Protein 7BWF (pdb70)

Sequence (357 aa):
ARLNITFSPQAFEDYKYFQQNNKKMVKKINELLKSIDRNGALEGIGKPEKLKSNLTGYYSRRINHEHRLVYTVDDNHIKIASCKYHYSGLVPRGSHMIIKNYSYARQNLKALMTKVNDDSDMVTVTSTDDKNVVIMSESDYNSMMETLYLQQNPNNAEHLAQSIADLERGKTITKDIDVARLNITFSPQAFEDYKYFQQNNKKMVKKINELLKSIDRNGALEGIGKPEKLKSNLTGYYSRRINHEHRLVYTVDDNHIKIASCKYHYGLVPRGSHMIIKNYSYARQNLKALMTKVNDDSDMVTVTSTDDKNVVIMSESDYNSMMETLYLQQNPNNAEHLAQSIADLERGKTITKDIDV

Organism: Staphylococcus aureus (NCBI:txid1280)

Solvent-accessible surface area: 17210 Å² total; per-residue (Å²): 87,174,25,56,0,9,0,0,40,55,0,23,95,19,5,86,102,4,90,141,80,37,140,150,12,19,130,64,0,27,65,0,0,71,11,4,71,180,77,32,18,84,112,41,92,14,126,20,26,96,5,36,30,78,1,65,42,22,33,2,0,60,4,51,152,52,22,4,0,0,0,14,50,72,150,135,46,6,50,0,0,3,0,60,11,49,159,112,61,53,61,14,188,63,9,122,65,47,120,67,82,57,77,93,0,82,130,48,0,130,64,11,5,50,77,0,43,80,68,49,10,0,0,10,0,40,14,154,85,105,74,12,0,0,0,0,5,56,68,14,4,40,3,3,16,10,0,13,42,3,3,60,33,23,79,1,6,86,6,1,32,76,0,23,33,17,9,147,170,53,135,45,45,70,99,80,17,107,31,101,169,28,54,0,10,0,0,37,50,0,17,100,18,6,83,100,4,83,138,84,56,148,174,21,17,126,63,0,17,55,0,0,69,11,5,68,180,79,32,17,76,112,41,92,16,111,23,26,109,5,36,38,75,0,65,46,22,39,1,0,40,4,49,151,51,20,4,0,0,0,15,50,71,150,132,47,7,51,0,0,3,0,60,11,50,160,90,54,57,15,194,54,14,122,57,45,123,62,86,56,78,89,0,91,119,51,0,70,63,13,0,53,78,0,43,82,69,40,12,1,0,8,0,41,26,155,82,117,73,12,0,0,0,0,4,53,67,14,4,40,3,2,16,8,0,15,38,3,2,63,34,26,80,2,5,89,6,0,33,64,0,24,34,3,5,150,169,58,114,40,62,74,99,78,18,91,72

B-factor: mean 43.08, std 17.45, range [18.4, 124.07]

Structure (mmCIF, N/CA/C/O backbone):
data_7BWF
#
_entry.id   7BWF
#
_cell.length_a   67.849
_cell.length_b   67.849
_cell.length_c   69.356
_cell.angle_alpha   90.000
_cell.angle_beta   90.000
_cell.angle_gamma   120.000
#
_symmetry.space_group_name_H-M   'P 31'
#
loop_
_entity.id
_entity.type
_entity.pdbx_description
1 polymer 'Addiction module antitoxin RelB'
2 polymer Antitoxin
3 polymer Antitoxin
4 water water
#
loop_
_atom_site.group_PDB
_atom_site.id
_atom_site.type_symbol
_atom_site.label_atom_id
_atom_site.label_alt_id
_atom_site.label_comp_id
_atom_site.label_asym_id
_atom_site.label_entity_id
_atom_site.label_seq_id
_atom_site.pdbx_PDB_ins_code
_atom_site.Cartn_x
_atom_site.Cartn_y
_atom_site.Cartn_z
_atom_site.occupancy
_atom_site.B_iso_or_equiv
_atom_site.auth_seq_id
_atom_site.auth_comp_id
_atom_site.auth_asym_id
_atom_site.auth_atom_id
_atom_site.pdbx_PDB_model_num
ATOM 1 N N . ALA A 1 1 ? -1.380 5.696 -21.783 1.00 66.01 2 ALA A N 1
ATOM 2 C CA . ALA A 1 1 ? -1.915 4.863 -20.710 1.00 67.42 2 ALA A CA 1
ATOM 3 C C . ALA A 1 1 ? -2.435 5.682 -19.529 1.00 70.29 2 ALA A C 1
ATOM 4 O O . ALA A 1 1 ? -1.673 6.110 -18.651 1.00 68.20 2 ALA A O 1
ATOM 10 N N . ARG A 1 2 ? -3.750 5.883 -19.514 1.00 78.97 3 ARG A N 1
ATOM 11 C CA . ARG A 1 2 ? -4.385 6.616 -18.433 1.00 60.84 3 ARG A CA 1
ATOM 12 C C . ARG A 1 2 ? -4.081 5.940 -17.107 1.00 40.05 3 ARG A C 1
ATOM 13 O O . ARG A 1 2 ? -4.211 4.719 -16.972 1.00 57.40 3 ARG A O 1
ATOM 34 N N . LEU A 1 3 ? -3.640 6.744 -16.144 1.00 41.24 4 LEU A N 1
ATOM 35 C CA . LEU A 1 3 ? -3.363 6.289 -14.788 1.00 36.66 4 LEU A CA 1
ATOM 36 C C . LEU A 1 3 ? -3.985 7.284 -13.823 1.00 36.67 4 LEU A C 1
ATOM 37 O O . LEU A 1 3 ? -3.628 8.467 -13.837 1.00 53.19 4 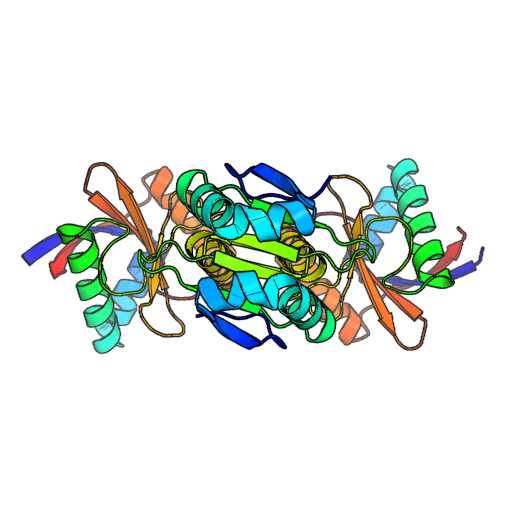LEU A O 1
ATOM 53 N N . ASN A 1 4 ? -4.914 6.810 -12.995 1.00 34.19 5 ASN A N 1
ATOM 54 C CA . ASN A 1 4 ? -5.564 7.651 -11.999 1.00 49.94 5 ASN A CA 1
ATOM 55 C C . ASN A 1 4 ? -4.668 7.737 -10.772 1.00 55.74 5 ASN A C 1
ATOM 56 O O . ASN A 1 4 ? -4.354 6.714 -10.150 1.00 39.45 5 ASN A O 1
ATOM 67 N N . ILE A 1 5 ? -4.271 8.960 -10.434 1.00 47.75 6 ILE A N 1
ATOM 68 C CA . ILE A 1 5 ? -3.309 9.241 -9.381 1.00 43.25 6 ILE A CA 1
ATOM 69 C C . ILE A 1 5 ? -3.950 10.212 -8.405 1.00 31.76 6 ILE A C 1
ATOM 70 O O . ILE A 1 5 ? -4.563 11.205 -8.815 1.00 36.06 6 ILE A O 1
ATOM 86 N N . THR A 1 6 ? -3.795 9.934 -7.116 1.00 29.04 7 THR A N 1
ATOM 87 C CA . THR A 1 6 ? -4.215 10.851 -6.067 1.00 33.19 7 THR A CA 1
ATOM 88 C C . THR A 1 6 ? -3.001 11.612 -5.543 1.00 31.72 7 THR A C 1
ATOM 89 O O . THR A 1 6 ? -2.008 10.996 -5.140 1.00 34.28 7 THR A O 1
ATOM 100 N N . PHE A 1 7 ? -3.078 12.948 -5.575 1.00 33.28 8 PHE A N 1
ATOM 101 C CA . PHE A 1 7 ? -2.015 13.827 -5.096 1.00 30.85 8 PHE A CA 1
ATOM 102 C C . PHE A 1 7 ? -2.382 14.468 -3.761 1.00 33.03 8 PHE A C 1
ATOM 103 O O . PHE A 1 7 ? -3.549 14.788 -3.511 1.00 31.35 8 PHE A O 1
ATOM 120 N N . SER A 1 8 ? -1.368 14.719 -2.930 1.00 25.20 9 SER A N 1
ATOM 121 C CA . SER A 1 8 ? -1.507 15.714 -1.877 1.00 25.20 9 SER A CA 1
ATOM 122 C C . SER A 1 8 ? -1.492 17.102 -2.522 1.00 27.09 9 SER A C 1
ATOM 123 O O . SER A 1 8 ? -0.914 17.280 -3.601 1.00 31.18 9 SER A O 1
ATOM 131 N N . PRO A 1 9 ? -2.133 18.098 -1.894 1.00 34.93 10 PRO A N 1
ATOM 132 C CA . PRO A 1 9 ? -2.103 19.453 -2.480 1.00 37.54 10 PRO A CA 1
ATOM 133 C C . PRO A 1 9 ? -0.702 19.932 -2.851 1.00 32.80 10 PRO A C 1
ATOM 134 O O . PRO A 1 9 ? -0.501 20.470 -3.945 1.00 32.60 10 PRO A O 1
ATOM 145 N N . GLN A 1 10 ? 0.281 19.759 -1.967 1.00 28.63 11 GLN A N 1
ATOM 146 C CA . GLN A 1 10 ? 1.608 20.301 -2.243 1.00 29.54 11 GLN A CA 1
ATOM 147 C C . GLN A 1 10 ? 2.314 19.487 -3.319 1.00 28.12 11 GLN A C 1
ATOM 148 O O . GLN A 1 10 ? 3.032 20.044 -4.155 1.00 26.96 11 GLN A O 1
ATOM 162 N N . ALA A 1 11 ? 2.122 18.167 -3.319 1.00 30.15 12 ALA A N 1
ATOM 163 C CA . ALA A 1 11 ? 2.704 17.337 -4.368 1.00 24.88 12 ALA A CA 1
ATOM 164 C C . ALA A 1 11 ? 2.140 17.710 -5.737 1.00 29.30 12 ALA A C 1
ATOM 165 O O . ALA A 1 11 ? 2.863 17.697 -6.738 1.00 28.61 12 ALA A O 1
ATOM 172 N N . PHE A 1 12 ? 0.855 18.063 -5.803 1.00 31.06 13 PHE A N 1
ATOM 173 C CA . PHE A 1 12 ? 0.282 18.463 -7.084 1.00 29.93 13 PHE A CA 1
ATOM 174 C C . PHE A 1 12 ? 0.909 19.756 -7.586 1.00 29.46 13 PHE A C 1
ATOM 175 O O . PHE A 1 12 ? 1.262 19.873 -8.762 1.00 33.12 13 PHE A O 1
ATOM 192 N N . GLU A 1 13 ? 1.055 20.745 -6.704 1.00 33.78 14 GLU A N 1
ATOM 193 C CA . GLU A 1 13 ? 1.679 22.005 -7.098 1.00 35.40 14 GLU A CA 1
ATOM 194 C C . GLU A 1 13 ? 3.074 21.765 -7.673 1.00 33.13 14 GLU A C 1
ATOM 195 O O . GLU A 1 13 ? 3.454 22.379 -8.674 1.00 32.80 14 GLU A O 1
ATOM 207 N N . ASP A 1 14 ? 3.841 20.851 -7.068 1.00 29.96 15 ASP A N 1
ATOM 208 C CA . ASP A 1 14 ? 5.181 20.538 -7.561 1.00 26.88 15 ASP A CA 1
ATOM 209 C C . ASP A 1 14 ? 5.119 19.776 -8.881 1.00 31.53 15 ASP A C 1
ATOM 210 O O . ASP A 1 14 ? 5.896 20.051 -9.802 1.00 28.65 15 ASP A O 1
ATOM 219 N N . TYR A 1 15 ? 4.189 18.826 -8.995 1.00 28.35 16 TYR A N 1
ATOM 220 C CA . TYR A 1 15 ? 3.977 18.136 -10.263 1.00 38.49 16 TYR A CA 1
ATOM 221 C C . TYR A 1 15 ? 3.640 19.135 -11.366 1.00 37.58 16 TYR A C 1
ATOM 222 O O . TYR A 1 15 ? 4.259 19.134 -12.436 1.00 34.54 16 TYR A O 1
ATOM 240 N N . LYS A 1 16 ? 2.681 20.024 -11.105 1.00 28.70 17 LYS A N 1
ATOM 241 C CA . LYS A 1 16 ? 2.348 21.061 -12.075 1.00 31.85 17 LYS A CA 1
ATOM 242 C C . LYS A 1 16 ? 3.566 21.918 -12.397 1.00 39.83 17 LYS A C 1
ATOM 243 O O . LYS A 1 16 ? 3.793 22.271 -13.558 1.00 34.12 17 LYS A O 1
ATOM 262 N N . TYR A 1 17 ? 4.372 22.256 -11.390 1.00 35.39 18 TYR A N 1
ATOM 263 C CA . TYR A 1 17 ? 5.560 23.051 -11.674 1.00 32.02 18 TYR A CA 1
ATOM 264 C C . TYR A 1 17 ? 6.490 22.304 -12.623 1.00 32.33 18 TYR A C 1
ATOM 265 O O . TYR A 1 17 ? 6.987 22.870 -13.602 1.00 36.23 18 TYR A O 1
ATOM 283 N N . PHE A 1 18 ? 6.758 21.030 -12.329 1.00 30.67 19 PHE A N 1
ATOM 284 C CA . PHE A 1 18 ? 7.612 20.232 -13.202 1.00 41.03 19 PHE A CA 1
ATOM 285 C C . PHE A 1 18 ? 7.015 20.137 -14.598 1.00 54.17 19 PHE A C 1
ATOM 286 O O . PHE A 1 18 ? 7.742 20.160 -15.595 1.00 42.20 19 PHE A O 1
ATOM 303 N N . GLN A 1 19 ? 5.687 20.029 -14.687 1.00 33.88 20 GLN A N 1
ATOM 304 C CA . GLN A 1 19 ? 5.030 19.923 -15.985 1.00 40.53 20 GLN A CA 1
ATOM 305 C C . GLN A 1 19 ? 5.418 21.097 -16.873 1.00 49.61 20 GLN A C 1
ATOM 306 O O . GLN A 1 19 ? 5.718 20.926 -18.058 1.00 74.36 20 GLN A O 1
ATOM 320 N N . GLN A 1 20 ? 5.416 22.306 -16.318 1.00 41.40 21 GLN A N 1
ATOM 321 C CA . GLN A 1 20 ? 5.703 23.482 -17.132 1.00 47.90 21 GLN A CA 1
ATOM 322 C C . GLN A 1 20 ? 7.197 23.745 -17.310 1.00 60.17 21 GLN A C 1
ATOM 323 O O . GLN A 1 20 ? 7.613 24.204 -18.385 1.00 47.33 21 GLN A O 1
ATOM 337 N N . ASN A 1 21 ? 8.011 23.499 -16.278 1.00 36.79 22 ASN A N 1
ATOM 338 C CA . ASN A 1 21 ? 9.368 24.023 -16.242 1.00 47.54 22 ASN A CA 1
ATOM 339 C C . ASN A 1 21 ? 10.477 22.977 -16.219 1.00 50.88 22 ASN A C 1
ATOM 340 O O . ASN A 1 21 ? 11.652 23.360 -16.272 1.00 42.58 22 ASN A O 1
ATOM 351 N N . ASN A 1 22 ? 10.162 21.682 -16.146 1.00 41.50 23 ASN A N 1
ATOM 352 C CA . ASN A 1 22 ? 11.217 20.664 -16.092 1.00 36.19 23 ASN A CA 1
ATOM 353 C C . ASN A 1 22 ? 10.648 19.354 -16.640 1.00 59.25 23 ASN A C 1
ATOM 354 O O . ASN A 1 22 ? 10.140 18.521 -15.885 1.00 40.42 23 ASN A O 1
ATOM 365 N N . LYS A 1 23 ? 10.773 19.168 -17.958 1.00 55.66 24 LYS A N 1
ATOM 366 C CA . LYS A 1 23 ? 10.108 18.042 -18.607 1.00 46.76 24 LYS A CA 1
ATOM 367 C C . LYS A 1 23 ? 10.804 16.733 -18.263 1.00 34.29 24 LYS A C 1
ATOM 368 O O . LYS A 1 23 ? 10.160 15.690 -18.147 1.00 40.53 24 LYS A O 1
ATOM 387 N N . LYS A 1 24 ? 12.129 16.758 -18.120 1.00 34.72 25 LYS A N 1
ATOM 388 C CA . LYS A 1 24 ? 12.852 15.524 -17.831 1.00 36.05 25 LYS A CA 1
ATOM 389 C C . LYS A 1 24 ? 12.415 14.949 -16.490 1.00 61.08 25 LYS A C 1
ATOM 390 O O . LYS A 1 24 ? 12.440 13.730 -16.297 1.00 34.72 25 LYS A O 1
ATOM 409 N N . MET A 1 25 ? 11.970 15.812 -15.573 1.00 35.55 26 MET A N 1
ATOM 410 C CA . MET A 1 25 ? 11.573 15.375 -14.240 1.00 31.31 26 MET A CA 1
ATOM 411 C C . MET A 1 25 ? 10.152 14.826 -14.232 1.00 28.98 26 MET A C 1
ATOM 412 O O . MET A 1 25 ? 9.886 13.812 -13.584 1.00 31.64 26 MET A O 1
ATOM 426 N N . VAL A 1 26 ? 9.224 15.468 -14.944 1.00 35.09 27 VAL A N 1
ATOM 427 C CA . VAL A 1 26 ? 7.873 14.924 -15.041 1.00 32.13 27 VAL A CA 1
ATOM 428 C C . VAL A 1 26 ? 7.900 13.586 -15.782 1.00 29.55 27 VAL A C 1
ATOM 429 O O . VAL A 1 26 ? 7.156 12.657 -15.449 1.00 29.16 27 VAL A O 1
ATOM 442 N N . LYS A 1 27 ? 8.763 13.461 -16.793 1.00 34.53 28 LYS A N 1
ATOM 443 C CA . LYS A 1 27 ? 8.927 12.181 -17.477 1.00 35.59 28 LYS A CA 1
ATOM 444 C C . LYS A 1 27 ? 9.398 11.105 -16.502 1.00 34.95 28 LYS A C 1
ATOM 445 O O . LYS A 1 27 ? 8.848 10.000 -16.465 1.00 30.61 28 LYS A O 1
ATOM 464 N N . LYS A 1 28 ? 10.417 11.410 -15.699 1.00 31.65 29 LYS A N 1
ATOM 465 C CA . LYS A 1 28 ? 10.927 10.433 -14.741 1.00 26.91 29 LYS A CA 1
ATOM 466 C C . LYS A 1 28 ? 9.853 10.057 -13.727 1.00 27.68 29 LYS A C 1
ATOM 467 O O . LYS A 1 28 ? 9.647 8.875 -13.429 1.00 31.16 29 LYS A O 1
ATOM 486 N N . ILE A 1 29 ? 9.157 11.056 -13.182 1.00 27.63 30 ILE A N 1
ATOM 487 C CA . ILE A 1 29 ? 8.076 10.783 -12.239 1.00 26.22 30 ILE A CA 1
ATOM 488 C C . ILE A 1 29 ? 7.046 9.855 -12.874 1.00 26.81 30 ILE A C 1
ATOM 489 O O . ILE A 1 29 ? 6.627 8.859 -12.273 1.00 26.88 30 ILE A O 1
ATOM 505 N N . ASN A 1 30 ? 6.622 10.166 -14.102 1.00 26.70 31 ASN A N 1
ATOM 506 C CA . ASN A 1 30 ? 5.624 9.335 -14.766 1.00 28.95 31 ASN A CA 1
ATOM 507 C C . ASN A 1 30 ? 6.141 7.916 -14.955 1.00 36.69 31 ASN A C 1
ATOM 508 O O . ASN A 1 30 ? 5.374 6.950 -14.860 1.00 31.77 31 ASN A O 1
ATOM 519 N N . GLU A 1 31 ? 7.445 7.766 -15.202 1.00 28.14 32 GLU A N 1
ATOM 520 C CA . GLU A 1 31 ? 8.009 6.428 -15.347 1.00 32.42 32 GLU A CA 1
ATOM 521 C C . GLU A 1 31 ? 7.974 5.676 -14.022 1.00 30.13 32 GLU A C 1
ATOM 522 O O . GLU A 1 31 ? 7.674 4.478 -13.988 1.00 27.66 32 GLU A O 1
ATOM 534 N N . LEU A 1 32 ? 8.269 6.364 -12.917 1.00 24.41 33 LEU A N 1
ATOM 535 C CA . LEU A 1 32 ? 8.198 5.729 -11.605 1.00 23.26 33 LEU A CA 1
ATOM 536 C C . LEU A 1 32 ? 6.770 5.300 -11.288 1.00 25.93 33 LEU A C 1
ATOM 537 O O . LEU A 1 32 ? 6.544 4.206 -10.764 1.00 24.90 33 LEU A O 1
ATOM 553 N N . LEU A 1 33 ? 5.789 6.145 -11.611 1.00 24.94 34 LEU A N 1
ATOM 554 C CA . LEU A 1 33 ? 4.392 5.792 -11.368 1.00 25.38 34 LEU A CA 1
ATOM 555 C C . LEU A 1 33 ? 3.993 4.567 -12.183 1.00 25.17 34 LEU A C 1
ATOM 556 O O . LEU A 1 33 ? 3.335 3.660 -11.669 1.00 25.42 34 LEU A O 1
ATOM 572 N N . LYS A 1 34 ? 4.394 4.516 -13.454 1.00 28.20 35 LYS A N 1
ATOM 573 C CA . LYS A 1 34 ? 4.149 3.327 -14.265 1.00 31.21 35 LYS A CA 1
ATOM 574 C C . LYS A 1 34 ? 4.759 2.087 -13.615 1.00 30.55 35 LYS A C 1
ATOM 575 O O . LYS A 1 34 ? 4.114 1.038 -13.515 1.00 27.43 35 LYS A O 1
ATOM 594 N N . SER A 1 35 ? 6.003 2.195 -13.142 1.00 28.19 36 SER A N 1
ATOM 595 C CA . SER A 1 35 ? 6.661 1.043 -12.528 1.00 26.48 36 SER A CA 1
ATOM 596 C C . SER A 1 35 ? 5.944 0.611 -11.249 1.00 29.15 36 SER A C 1
ATOM 597 O O . SER A 1 35 ? 5.806 -0.587 -10.976 1.00 26.20 36 SER A O 1
ATOM 605 N N . ILE A 1 36 ? 5.487 1.573 -10.447 1.00 23.49 37 ILE A N 1
ATOM 606 C CA . ILE A 1 36 ? 4.720 1.234 -9.252 1.00 23.46 37 ILE A CA 1
ATOM 607 C C . ILE A 1 36 ? 3.448 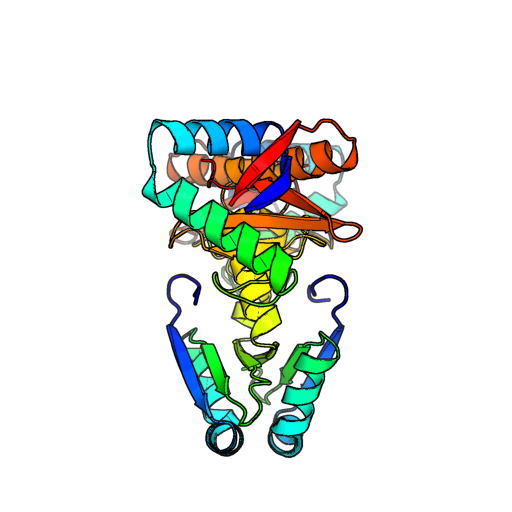0.484 -9.636 1.00 27.74 37 ILE A C 1
ATOM 608 O O . ILE A 1 36 ? 3.077 -0.510 -9.003 1.00 29.46 37 ILE A O 1
ATOM 624 N N . ASP A 1 37 ? 2.761 0.955 -10.677 1.00 28.44 38 ASP A N 1
ATOM 625 C CA . ASP A 1 37 ? 1.501 0.346 -11.085 1.00 31.54 38 ASP A CA 1
ATOM 626 C C . ASP A 1 37 ? 1.710 -1.097 -11.521 1.00 37.49 38 ASP A C 1
ATOM 627 O O . ASP A 1 37 ? 1.010 -2.008 -11.070 1.00 31.56 38 ASP A O 1
ATOM 636 N N . ARG A 1 38 ? 2.700 -1.326 -12.374 1.00 29.24 39 ARG A N 1
ATOM 637 C CA . ARG A 1 38 ? 2.901 -2.659 -12.926 1.00 39.47 39 ARG A CA 1
ATOM 638 C C . ARG A 1 38 ? 3.532 -3.588 -11.897 1.00 35.44 39 ARG A C 1
ATOM 639 O O . ARG A 1 38 ? 3.132 -4.750 -11.768 1.00 31.57 39 ARG A O 1
ATOM 660 N N . ASN A 1 39 ? 4.525 -3.096 -11.158 1.00 31.98 40 ASN A N 1
ATOM 661 C CA . ASN A 1 39 ? 5.383 -3.975 -10.373 1.00 27.24 40 ASN A CA 1
ATOM 662 C C . ASN A 1 39 ? 5.039 -4.027 -8.892 1.00 30.92 40 ASN A C 1
ATOM 663 O O . ASN A 1 39 ? 5.500 -4.941 -8.198 1.00 29.88 40 ASN A O 1
ATOM 674 N N . GLY A 1 40 ? 4.261 -3.083 -8.393 1.00 24.53 41 GLY A N 1
ATOM 675 C CA . GLY A 1 40 ? 4.010 -2.993 -6.974 1.00 29.43 41 GLY A CA 1
ATOM 676 C C . GLY A 1 40 ? 4.940 -1.999 -6.314 1.00 27.06 41 GLY A C 1
ATOM 677 O O . GLY A 1 40 ? 5.913 -1.515 -6.897 1.00 30.64 41 GLY A O 1
ATOM 681 N N . ALA A 1 41 ? 4.623 -1.703 -5.057 1.00 26.06 42 ALA A N 1
ATOM 682 C CA . ALA A 1 41 ? 5.252 -0.565 -4.399 1.00 25.62 42 ALA A CA 1
ATOM 683 C C . ALA A 1 41 ? 6.755 -0.771 -4.205 1.00 27.25 42 ALA A C 1
ATOM 684 O O . ALA A 1 41 ? 7.518 0.204 -4.164 1.00 27.14 42 ALA A O 1
ATOM 691 N N . LEU A 1 42 ? 7.208 -2.021 -4.102 1.00 23.21 43 LEU A N 1
ATOM 692 C CA . LEU A 1 42 ? 8.582 -2.315 -3.701 1.00 35.82 43 LEU A CA 1
ATOM 693 C C . LEU A 1 42 ? 9.435 -2.902 -4.820 1.00 29.92 43 LEU A C 1
ATOM 694 O O . LEU A 1 42 ? 10.535 -3.405 -4.551 1.00 32.86 43 LEU A O 1
ATOM 710 N N . GLU A 1 43 ? 8.964 -2.848 -6.062 1.00 27.63 44 GLU A N 1
ATOM 711 C CA . GLU A 1 43 ? 9.667 -3.443 -7.185 1.00 29.04 44 GLU A CA 1
ATOM 712 C C . GLU A 1 43 ? 9.722 -2.456 -8.341 1.00 24.79 44 GLU A C 1
ATOM 713 O O . GLU A 1 43 ? 8.735 -1.777 -8.642 1.00 28.65 44 GLU A O 1
ATOM 725 N N . GLY A 1 44 ? 10.884 -2.387 -8.978 1.00 29.27 45 GLY A N 1
ATOM 726 C CA . GLY A 1 44 ? 11.081 -1.638 -10.202 1.00 30.64 45 GLY A CA 1
ATOM 727 C C . GLY A 1 44 ? 12.156 -0.587 -10.053 1.00 28.24 45 GLY A C 1
ATOM 728 O O . GLY A 1 44 ? 12.990 -0.629 -9.144 1.00 31.40 45 GLY A O 1
ATOM 732 N N . ILE A 1 45 ? 12.120 0.383 -10.970 1.00 28.80 46 ILE A N 1
ATOM 733 C CA . ILE A 1 45 ? 13.155 1.398 -11.026 1.00 26.18 46 ILE A CA 1
ATOM 734 C C . ILE A 1 45 ? 12.984 2.376 -9.872 1.00 26.25 46 ILE A C 1
ATOM 735 O O . ILE A 1 45 ? 11.908 2.528 -9.285 1.00 24.92 46 ILE A O 1
ATOM 751 N N . GLY A 1 46 ? 14.072 3.052 -9.544 1.00 28.20 47 GLY A N 1
ATOM 752 C CA . GLY A 1 46 ? 14.034 4.088 -8.538 1.00 26.41 47 GLY A CA 1
ATOM 753 C C . GLY A 1 46 ? 14.481 3.680 -7.159 1.00 25.69 47 GLY A C 1
ATOM 754 O O . GLY A 1 46 ? 14.414 4.502 -6.233 1.00 24.67 47 GLY A O 1
ATOM 758 N N . LYS A 1 47 ? 14.940 2.441 -6.988 1.00 25.87 48 LYS A N 1
ATOM 759 C CA . LYS A 1 47 ? 15.410 1.933 -5.718 1.00 24.19 48 LYS A CA 1
ATOM 760 C C . LYS A 1 47 ? 14.309 2.069 -4.642 1.00 26.14 48 LYS A C 1
ATOM 761 O O . LYS A 1 47 ? 14.479 2.849 -3.696 1.00 24.75 48 LYS A O 1
ATOM 780 N N . PRO A 1 48 ? 13.188 1.396 -4.807 1.00 25.23 49 PRO A N 1
ATOM 781 C CA . PRO A 1 48 ? 12.099 1.537 -3.829 1.00 25.69 49 PRO A CA 1
ATOM 782 C C . PRO A 1 48 ? 12.561 1.141 -2.442 1.00 27.18 49 PRO A C 1
ATOM 783 O O . PRO A 1 48 ? 13.283 0.156 -2.275 1.00 24.55 49 PRO A O 1
ATOM 794 N N . GLU A 1 49 ? 12.165 1.941 -1.449 1.00 20.32 50 GLU A N 1
ATOM 795 C CA . GLU A 1 49 ? 12.432 1.627 -0.055 1.00 20.16 50 GLU A CA 1
ATOM 796 C C . GLU A 1 49 ? 11.225 1.952 0.815 1.00 22.94 50 GLU A C 1
ATOM 797 O O . GLU A 1 49 ? 10.528 2.945 0.591 1.00 24.14 50 GLU A O 1
ATOM 809 N N . LYS A 1 50 ? 11.003 1.112 1.819 1.00 22.07 51 LYS A N 1
ATOM 810 C CA . LYS A 1 50 ? 10.037 1.386 2.869 1.00 24.48 51 LYS A CA 1
ATOM 811 C C . LYS A 1 50 ? 10.557 2.501 3.768 1.00 25.50 51 LYS A C 1
ATOM 812 O O . LYS A 1 50 ? 11.739 2.530 4.127 1.00 29.25 51 LYS A O 1
ATOM 831 N N . LEU A 1 51 ? 9.665 3.407 4.149 1.00 20.05 52 LEU A N 1
ATOM 832 C CA . LEU A 1 51 ? 9.990 4.477 5.081 1.00 24.44 52 LEU A CA 1
ATOM 833 C C . LEU A 1 51 ? 9.531 4.103 6.484 1.00 25.39 52 LEU A C 1
ATOM 834 O O . LEU A 1 51 ? 8.614 3.299 6.676 1.00 28.25 52 LEU A O 1
ATOM 850 N N . LYS A 1 52 ? 10.181 4.712 7.468 1.00 22.93 53 LYS A N 1
ATOM 851 C CA . LYS A 1 52 ? 9.964 4.417 8.878 1.00 26.78 53 LYS A CA 1
ATOM 852 C C . LYS A 1 52 ? 9.579 5.711 9.598 1.00 26.43 53 LYS A C 1
ATOM 853 O O . LYS A 1 52 ? 9.286 6.734 8.970 1.00 24.39 53 LYS A O 1
ATOM 872 N N . SER A 1 53 ? 9.577 5.647 10.923 1.00 27.13 54 SER A N 1
ATOM 873 C CA . SER A 1 53 ? 9.230 6.788 11.777 1.00 30.18 54 SER A CA 1
ATOM 874 C C . SER A 1 53 ? 7.816 7.233 11.396 1.00 26.23 54 SER A C 1
ATOM 875 O O . SER A 1 53 ? 6.938 6.390 11.152 1.00 25.95 54 SER A O 1
ATOM 883 N N . ASN A 1 54 ? 7.545 8.537 11.358 1.00 26.77 55 ASN A N 1
ATOM 884 C CA . ASN A 1 54 ? 6.189 8.977 11.062 1.00 23.94 55 ASN A CA 1
ATOM 885 C C . ASN A 1 54 ? 5.838 8.804 9.589 1.00 24.88 55 ASN A C 1
ATOM 886 O O . ASN A 1 54 ? 4.690 9.060 9.199 1.00 30.49 55 ASN A O 1
ATOM 897 N N . LEU A 1 55 ? 6.787 8.344 8.772 1.00 23.54 56 LEU A N 1
ATOM 898 C CA . LEU A 1 55 ? 6.530 8.048 7.367 1.00 24.16 56 LEU A CA 1
ATOM 899 C C . LEU A 1 55 ? 6.164 6.588 7.144 1.00 23.87 56 LEU A C 1
ATOM 900 O O . LEU A 1 55 ? 6.069 6.150 5.990 1.00 21.40 56 LEU A O 1
ATOM 916 N N . THR A 1 56 ? 5.991 5.834 8.224 1.00 23.05 57 THR A N 1
ATOM 917 C CA . THR A 1 56 ? 5.593 4.439 8.144 1.00 23.69 57 THR A CA 1
ATOM 918 C C . THR A 1 56 ? 4.352 4.282 7.283 1.00 23.45 57 THR A C 1
ATOM 919 O O . THR A 1 56 ? 3.374 5.024 7.425 1.00 25.97 57 THR A O 1
ATOM 930 N N . GLY A 1 57 ? 4.395 3.297 6.400 1.00 21.64 58 GLY A N 1
ATOM 931 C CA . GLY A 1 57 ? 3.347 3.065 5.434 1.00 25.42 58 GLY A CA 1
ATOM 932 C C . GLY A 1 57 ? 3.605 3.677 4.076 1.00 25.57 58 GLY A C 1
ATOM 933 O O . GLY A 1 57 ? 2.885 3.364 3.115 1.00 26.49 58 GLY A O 1
ATOM 937 N N . TYR A 1 58 ? 4.612 4.528 3.970 1.00 21.65 59 TYR A N 1
ATOM 938 C CA . TYR A 1 58 ? 4.959 5.128 2.697 1.00 19.91 59 TYR A CA 1
ATOM 939 C C . TYR A 1 58 ? 6.278 4.580 2.182 1.00 20.14 59 TYR A C 1
ATOM 940 O O . TYR A 1 58 ? 7.020 3.887 2.877 1.00 22.55 59 TYR A O 1
ATOM 958 N N . TYR A 1 59 ? 6.544 4.894 0.922 1.00 24.30 60 TYR A N 1
ATOM 959 C CA . TYR A 1 59 ? 7.727 4.425 0.222 1.00 23.40 60 TYR A CA 1
ATOM 960 C C . TYR A 1 59 ? 8.375 5.615 -0.465 1.00 20.24 60 TYR A C 1
ATOM 961 O O . TYR A 1 59 ? 7.737 6.643 -0.696 1.00 21.65 60 TYR A O 1
ATOM 979 N N . SER A 1 60 ? 9.644 5.454 -0.825 1.00 23.27 61 SER A N 1
ATOM 980 C CA . SER A 1 60 ? 10.337 6.458 -1.618 1.00 23.63 61 SER A CA 1
ATOM 981 C C . SER A 1 60 ? 11.037 5.803 -2.796 1.00 20.93 61 SER A C 1
ATOM 982 O O . SER A 1 60 ? 11.587 4.701 -2.685 1.00 22.80 61 SER A O 1
ATOM 990 N N . ARG A 1 61 ? 10.985 6.492 -3.927 1.00 20.10 62 ARG A N 1
ATOM 991 C CA . ARG A 1 61 ? 11.763 6.165 -5.106 1.00 21.88 62 ARG A CA 1
ATOM 992 C C . ARG A 1 61 ? 12.532 7.410 -5.513 1.00 22.77 62 ARG A C 1
ATOM 993 O O . ARG A 1 61 ? 12.103 8.537 -5.253 1.00 24.38 62 ARG A O 1
ATOM 1014 N N . ARG A 1 62 ? 13.675 7.199 -6.151 1.00 20.91 63 ARG A N 1
ATOM 1015 C CA . ARG A 1 62 ? 14.538 8.307 -6.535 1.00 26.61 63 ARG A CA 1
ATOM 1016 C C . ARG A 1 62 ? 14.078 8.888 -7.862 1.00 23.80 63 ARG A C 1
ATOM 1017 O O . ARG A 1 62 ? 14.112 8.206 -8.892 1.00 25.68 63 ARG A O 1
ATOM 1038 N N . ILE A 1 63 ? 13.652 10.148 -7.838 1.00 23.80 64 ILE A N 1
ATOM 1039 C CA . ILE A 1 63 ? 13.510 10.895 -9.080 1.00 23.33 64 ILE A CA 1
ATOM 1040 C C . ILE A 1 63 ? 14.889 11.253 -9.627 1.00 26.87 64 ILE A C 1
ATOM 1041 O O . ILE A 1 63 ? 15.176 11.057 -10.812 1.00 27.83 64 ILE A O 1
ATOM 1057 N N . ASN A 1 64 ? 15.759 11.778 -8.773 1.00 30.43 65 ASN A N 1
ATOM 1058 C CA . ASN A 1 64 ? 17.180 11.900 -9.063 1.00 30.09 65 ASN A CA 1
ATOM 1059 C C . ASN A 1 64 ? 17.907 11.881 -7.725 1.00 24.05 65 ASN A C 1
ATOM 1060 O O . ASN A 1 64 ? 17.326 11.550 -6.688 1.00 27.89 65 ASN A O 1
ATOM 1071 N N . HIS A 1 65 ? 19.184 12.248 -7.735 1.00 26.43 66 HIS A N 1
ATOM 1072 C CA . HIS A 1 65 ? 19.968 12.152 -6.508 1.00 30.83 66 HIS A CA 1
ATOM 1073 C C . HIS A 1 65 ? 19.364 12.984 -5.381 1.00 34.96 66 HIS A C 1
ATOM 1074 O O . HIS A 1 65 ? 19.590 12.698 -4.196 1.00 33.50 66 HIS A O 1
ATOM 1088 N N . GLU A 1 66 ? 18.590 14.009 -5.729 1.00 26.81 67 GLU A N 1
ATOM 1089 C CA . GLU A 1 66 ? 18.071 14.971 -4.763 1.00 25.27 67 GLU A CA 1
ATOM 1090 C C . GLU A 1 66 ? 16.602 14.737 -4.440 1.00 22.81 67 GLU A C 1
ATOM 1091 O O . GLU A 1 66 ? 16.212 14.734 -3.267 1.00 24.17 67 GLU A O 1
ATOM 1103 N N . HIS A 1 67 ? 15.780 14.535 -5.461 1.00 24.99 68 HIS A N 1
ATOM 1104 C CA . HIS A 1 67 ? 14.338 14.534 -5.290 1.00 27.78 68 HIS A CA 1
ATOM 1105 C C . HIS A 1 67 ? 13.814 13.116 -5.187 1.00 22.45 68 HIS A C 1
ATOM 1106 O O . HIS A 1 67 ? 14.256 12.216 -5.906 1.00 25.48 68 HIS A O 1
ATOM 1120 N N . ARG A 1 68 ? 12.846 12.941 -4.303 1.00 20.36 69 ARG A N 1
ATOM 1121 C CA . ARG A 1 68 ? 12.218 11.657 -4.058 1.00 24.49 69 ARG A CA 1
ATOM 1122 C C . ARG A 1 68 ? 10.734 11.713 -4.376 1.00 23.94 69 ARG A C 1
ATOM 1123 O O . ARG A 1 68 ? 10.053 12.697 -4.063 1.00 26.04 69 ARG A O 1
ATOM 1144 N N . LEU A 1 69 ? 10.240 10.624 -4.955 1.00 21.03 70 LEU A N 1
ATOM 1145 C CA . LEU A 1 69 ? 8.813 10.345 -5.033 1.00 23.88 70 LEU A CA 1
ATOM 1146 C C . LEU A 1 69 ? 8.427 9.589 -3.770 1.00 21.70 70 LEU A C 1
ATOM 1147 O O . LEU A 1 69 ? 8.869 8.455 -3.561 1.00 21.32 70 LEU A O 1
ATOM 1163 N N . VAL A 1 70 ? 7.627 10.225 -2.922 1.00 22.04 71 VAL A N 1
ATOM 1164 C CA . VAL A 1 70 ? 7.146 9.630 -1.681 1.00 21.30 71 VAL A CA 1
ATOM 1165 C C . VAL A 1 70 ? 5.674 9.282 -1.863 1.00 20.28 71 VAL A C 1
ATOM 1166 O O . VAL A 1 70 ? 4.843 10.168 -2.099 1.00 21.92 71 VAL A O 1
ATOM 1179 N N . TYR A 1 71 ? 5.343 7.998 -1.734 1.00 22.12 72 TYR A N 1
ATOM 1180 C CA . TYR A 1 71 ? 4.034 7.514 -2.141 1.00 23.91 72 TYR A CA 1
ATOM 1181 C C . TYR A 1 71 ? 3.614 6.328 -1.284 1.00 22.45 72 TYR A C 1
ATOM 1182 O O . TYR A 1 71 ? 4.401 5.758 -0.527 1.00 22.86 72 TYR A O 1
ATOM 1200 N N . THR A 1 72 ? 2.347 5.952 -1.442 1.00 25.86 73 THR A N 1
ATOM 1201 C CA . THR A 1 72 ? 1.798 4.727 -0.885 1.00 23.65 73 THR A CA 1
ATOM 1202 C C . THR A 1 72 ? 0.781 4.168 -1.873 1.00 22.09 73 THR A C 1
ATOM 1203 O O . THR A 1 72 ? 0.398 4.826 -2.847 1.00 25.34 73 THR A O 1
ATOM 1214 N N . VAL A 1 73 ? 0.352 2.934 -1.621 1.00 25.02 74 VAL A N 1
ATOM 1215 C CA . VAL A 1 73 ? -0.582 2.237 -2.494 1.00 26.61 74 VAL A CA 1
ATOM 1216 C C . VAL A 1 73 ? -1.724 1.718 -1.641 1.00 25.45 74 VAL A C 1
ATOM 1217 O O . VAL A 1 73 ? -1.503 0.961 -0.687 1.00 29.37 74 VAL A O 1
ATOM 1230 N N . ASP A 1 74 ? -2.940 2.116 -1.993 1.00 26.55 75 ASP A N 1
ATOM 1231 C CA . ASP A 1 74 ? -4.132 1.810 -1.213 1.00 33.25 75 ASP A CA 1
ATOM 1232 C C . ASP A 1 74 ? -5.187 1.219 -2.133 1.00 49.94 75 ASP A C 1
ATOM 1233 O O . ASP A 1 74 ? -5.724 1.917 -3.001 1.00 37.08 75 ASP A O 1
ATOM 1242 N N . ASP A 1 75 ? -5.485 -0.064 -1.927 1.00 43.77 76 ASP A N 1
ATOM 1243 C CA . ASP A 1 75 ? -6.427 -0.795 -2.767 1.00 37.33 76 ASP A CA 1
ATOM 1244 C C . ASP A 1 75 ? -6.051 -0.653 -4.237 1.00 33.15 76 ASP A C 1
ATOM 1245 O O . ASP A 1 75 ? -6.877 -0.308 -5.083 1.00 33.85 76 ASP A O 1
ATOM 1254 N N . ASN A 1 76 ? -4.774 -0.885 -4.530 1.00 32.06 77 ASN A N 1
ATOM 1255 C CA . ASN A 1 76 ? -4.227 -0.842 -5.882 1.00 32.38 77 ASN A CA 1
ATOM 1256 C C . ASN A 1 76 ? -4.243 0.559 -6.480 1.00 40.63 77 ASN A C 1
ATOM 1257 O O . ASN A 1 76 ? -4.118 0.723 -7.701 1.00 36.15 77 ASN A O 1
ATOM 1268 N N . HIS A 1 77 ? -4.399 1.579 -5.647 1.00 33.01 78 HIS A N 1
ATOM 1269 C CA . HIS A 1 77 ? -4.415 2.964 -6.097 1.00 31.93 78 HIS A CA 1
ATOM 1270 C C . HIS A 1 77 ? -3.212 3.702 -5.536 1.00 26.85 78 HIS A C 1
ATOM 1271 O O . HIS A 1 77 ? -2.934 3.631 -4.334 1.00 27.65 78 HIS A O 1
ATOM 1285 N N . ILE A 1 78 ? -2.528 4.436 -6.401 1.00 28.04 79 ILE A N 1
ATOM 1286 C CA . ILE A 1 78 ? -1.309 5.127 -6.007 1.00 28.10 79 ILE A CA 1
ATOM 1287 C C . ILE A 1 78 ? -1.662 6.506 -5.474 1.00 23.24 79 ILE A C 1
ATOM 1288 O O . ILE A 1 78 ? -2.451 7.242 -6.081 1.00 32.20 79 ILE A O 1
ATOM 1304 N N . LYS A 1 79 ? -1.049 6.866 -4.351 1.00 23.50 80 LYS A N 1
ATOM 1305 C CA . LYS A 1 79 ? -1.197 8.174 -3.731 1.00 29.84 80 LYS A CA 1
ATOM 1306 C C . LYS A 1 79 ? 0.183 8.776 -3.529 1.00 28.71 80 LYS A C 1
ATOM 1307 O O . LYS A 1 79 ? 1.084 8.102 -3.012 1.00 27.71 80 LYS A O 1
ATOM 1326 N N . ILE A 1 80 ? 0.333 10.045 -3.901 1.00 28.98 81 ILE A N 1
ATOM 1327 C CA . ILE A 1 80 ? 1.621 10.726 -3.878 1.00 27.39 81 ILE A CA 1
ATOM 1328 C C . ILE A 1 80 ? 1.594 11.769 -2.778 1.00 24.16 81 ILE A C 1
ATOM 1329 O O . ILE A 1 80 ? 0.779 12.704 -2.809 1.00 27.24 81 ILE A O 1
ATOM 1345 N N . ALA A 1 81 ? 2.500 11.611 -1.817 1.00 21.86 82 ALA A N 1
ATOM 1346 C CA . ALA A 1 81 ? 2.701 12.614 -0.782 1.00 20.73 82 ALA A CA 1
ATOM 1347 C C . ALA A 1 81 ? 3.631 13.734 -1.236 1.00 24.83 82 ALA A C 1
ATOM 1348 O O . ALA A 1 81 ? 3.409 14.899 -0.888 1.00 23.94 82 ALA A O 1
ATOM 1355 N N . SER A 1 82 ? 4.664 13.404 -2.009 1.00 21.35 83 SER A N 1
ATOM 1356 C CA . SER A 1 82 ? 5.680 14.371 -2.399 1.00 24.07 83 SER A CA 1
ATOM 1357 C C . SER A 1 82 ? 6.343 13.907 -3.685 1.00 22.63 83 SER A C 1
ATOM 1358 O O . SER A 1 82 ? 6.445 12.706 -3.953 1.00 23.82 83 SER A O 1
ATOM 1366 N N . CYS A 1 83 ? 6.818 14.876 -4.472 1.00 22.07 84 CYS A N 1
ATOM 1367 C CA . CYS A 1 83 ? 7.619 14.574 -5.653 1.00 20.91 84 CYS A CA 1
ATOM 1368 C C . CYS A 1 83 ? 8.733 15.601 -5.828 1.00 21.26 84 CYS A C 1
ATOM 1369 O O . CYS A 1 83 ? 9.263 15.753 -6.935 1.00 23.11 84 CYS A O 1
ATOM 1377 N N . LYS A 1 84 ? 9.088 16.314 -4.763 1.00 22.59 85 LYS A N 1
ATOM 1378 C CA . LYS A 1 84 ? 10.097 17.362 -4.819 1.00 24.00 85 LYS A CA 1
ATOM 1379 C C . LYS A 1 84 ? 10.524 17.685 -3.396 1.00 24.99 85 LYS A C 1
ATOM 1380 O O . LYS A 1 84 ? 9.682 17.802 -2.505 1.00 24.65 85 LYS A O 1
ATOM 1399 N N . TYR A 1 85 ? 11.831 17.823 -3.193 1.00 22.72 86 TYR A N 1
ATOM 1400 C CA . TYR A 1 85 ? 12.363 18.114 -1.869 1.00 21.75 86 TYR A CA 1
ATOM 1401 C C . TYR A 1 85 ? 12.116 19.574 -1.520 1.00 22.84 86 TYR A C 1
ATOM 1402 O O . TYR A 1 85 ? 12.425 20.473 -2.306 1.00 28.11 86 TYR A O 1
ATOM 1420 N N . HIS A 1 86 ? 11.533 19.803 -0.352 1.00 25.47 87 HIS A N 1
ATOM 1421 C CA . HIS A 1 86 ? 11.180 21.136 0.112 1.00 28.35 87 HIS A CA 1
ATOM 1422 C C . HIS A 1 86 ? 12.245 21.647 1.071 1.00 26.50 87 HIS A C 1
ATOM 1423 O O . HIS A 1 86 ? 12.685 20.922 1.968 1.00 28.83 87 HIS A O 1
ATOM 1437 N N . TYR A 1 87 ? 12.650 22.899 0.880 1.00 30.48 88 TYR A N 1
ATOM 1438 C CA . TYR A 1 87 ? 13.632 23.518 1.758 1.00 31.62 88 TYR A CA 1
ATOM 1439 C C . TYR A 1 87 ? 13.050 24.712 2.516 1.00 30.17 88 TYR A C 1
ATOM 1440 O O . TYR A 1 87 ? 11.977 25.228 2.212 1.00 43.52 88 TYR A O 1
ATOM 1459 N N . SER B 2 1 ? 18.583 0.654 27.722 1.00 71.86 -8 SER B N 1
ATOM 1460 C CA . SER B 2 1 ? 17.333 0.560 26.909 1.00 61.40 -8 SER B CA 1
ATOM 1461 C C . SER B 2 1 ? 17.489 1.297 25.582 1.00 80.13 -8 SER B C 1
ATOM 1462 O O . SER B 2 1 ? 17.048 2.436 25.438 1.00 86.51 -8 SER B O 1
ATOM 1472 N N . GLY B 2 2 ? 18.105 0.636 24.607 1.00 45.77 -7 GLY B N 1
ATOM 1473 C CA . GLY B 2 2 ? 18.369 1.279 23.344 1.00 62.91 -7 GLY B CA 1
ATOM 1474 C C . GLY B 2 2 ? 17.124 1.438 22.494 1.00 48.92 -7 GLY B C 1
ATOM 1475 O O . GLY B 2 2 ? 16.061 0.856 22.747 1.00 54.90 -7 GLY B O 1
ATOM 1479 N N . LEU B 2 3 ? 17.287 2.246 21.448 1.00 50.05 -6 LEU B N 1
ATOM 1480 C CA . LEU B 2 3 ? 16.195 2.567 20.543 1.00 33.44 -6 LEU B CA 1
ATOM 1481 C C . LEU B 2 3 ? 16.158 1.577 19.387 1.00 39.42 -6 LEU B C 1
ATOM 1482 O O . LEU B 2 3 ? 17.173 0.991 19.004 1.00 28.10 -6 LEU B O 1
ATOM 1498 N N . VAL B 2 4 ? 14.963 1.376 18.848 1.00 37.08 -5 VAL B N 1
ATOM 1499 C CA . VAL B 2 4 ? 14.728 0.317 17.873 1.00 32.46 -5 VAL B CA 1
ATOM 1500 C C . VAL B 2 4 ? 13.536 0.727 17.027 1.00 26.42 -5 VAL B C 1
ATOM 1501 O O . VAL B 2 4 ? 12.518 1.183 17.579 1.00 29.96 -5 VAL B O 1
ATOM 1514 N N . PRO B 2 5 ? 13.624 0.620 15.703 1.00 29.58 -4 PRO B N 1
ATOM 1515 C CA . PRO B 2 5 ? 12.509 1.073 14.869 1.00 33.03 -4 PRO B CA 1
ATOM 1516 C C . PRO B 2 5 ? 11.261 0.270 15.168 1.00 34.25 -4 PRO B C 1
ATOM 1517 O O . PRO B 2 5 ? 11.332 -0.833 15.711 1.00 31.00 -4 PRO B O 1
ATOM 1528 N N . ARG B 2 6 ? 10.116 0.900 14.922 1.00 31.35 -3 ARG B N 1
ATOM 1529 C CA . ARG B 2 6 ? 8.841 0.232 15.099 1.00 38.98 -3 ARG B CA 1
ATOM 1530 C C . ARG B 2 6 ? 8.861 -1.101 14.366 1.00 33.15 -3 ARG B C 1
ATOM 1531 O O . ARG B 2 6 ? 9.301 -1.194 13.217 1.00 32.61 -3 ARG B O 1
ATOM 1552 N N . GLY B 2 7 ? 8.348 -2.126 15.029 1.00 37.72 -2 GLY B N 1
ATOM 1553 C CA . GLY B 2 7 ? 8.233 -3.438 14.437 1.00 70.71 -2 GLY B CA 1
ATOM 1554 C C . GLY B 2 7 ? 9.530 -4.201 14.364 1.00 73.39 -2 GLY B C 1
ATOM 1555 O O . GLY B 2 7 ? 9.597 -5.218 13.663 1.00 39.85 -2 GLY B O 1
ATOM 1559 N N . SER B 2 8 ? 10.568 -3.730 15.046 1.00 62.15 -1 SER B N 1
ATOM 1560 C CA . SER B 2 8 ? 11.857 -4.394 15.080 1.00 33.30 -1 SER B CA 1
ATOM 1561 C C . SER B 2 8 ? 12.167 -4.794 16.513 1.00 32.68 -1 SER B C 1
ATOM 1562 O O . SER B 2 8 ? 11.660 -4.199 17.470 1.00 42.08 -1 SER B O 1
ATOM 1570 N N . HIS B 2 9 ? 13.010 -5.807 16.647 1.00 28.28 0 HIS B N 1
ATOM 1571 C CA . HIS B 2 9 ? 13.432 -6.309 17.944 1.00 41.70 0 HIS B CA 1
ATOM 1572 C C . HIS B 2 9 ? 14.934 -6.517 17.910 1.00 52.03 0 HIS B C 1
ATOM 1573 O O . HIS B 2 9 ? 15.467 -7.070 16.942 1.00 32.86 0 HIS B O 1
ATOM 1587 N N . MET B 2 10 ? 15.610 -6.042 18.951 1.00 28.00 1 MET B N 1
ATOM 1588 C CA . MET B 2 10 ? 17.054 -6.156 19.046 1.00 26.22 1 MET B CA 1
ATOM 1589 C C . MET B 2 10 ? 17.413 -7.425 19.798 1.00 27.34 1 MET B C 1
ATOM 1590 O O . MET B 2 10 ? 16.931 -7.657 20.911 1.00 39.58 1 MET B O 1
ATOM 1604 N N . ILE B 2 11 ? 18.271 -8.228 19.181 1.00 32.74 2 ILE B N 1
ATOM 1605 C CA . ILE B 2 11 ? 18.792 -9.462 19.751 1.00 31.67 2 ILE B CA 1
ATOM 1606 C C . ILE B 2 11 ? 20.268 -9.250 20.056 1.00 29.46 2 ILE B C 1
ATOM 1607 O O . ILE B 2 11 ? 20.976 -8.576 19.295 1.00 35.66 2 ILE B O 1
ATOM 1623 N N . ILE B 2 12 ? 20.735 -9.831 21.160 1.00 33.76 3 ILE B N 1
ATOM 1624 C CA . ILE B 2 12 ? 22.126 -9.708 21.582 1.00 39.34 3 ILE B CA 1
ATOM 1625 C C . ILE B 2 12 ? 22.773 -11.084 21.544 1.00 36.86 3 ILE B C 1
ATOM 1626 O O . ILE B 2 12 ? 22.283 -12.033 22.171 1.00 41.76 3 ILE B O 1
ATOM 1642 N N . LYS B 2 13 ? 23.892 -11.172 20.834 1.00 37.41 4 LYS B N 1
ATOM 1643 C CA . LYS B 2 13 ? 24.682 -12.384 20.712 1.00 39.48 4 LYS B CA 1
ATOM 1644 C C . LYS B 2 13 ? 26.151 -12.019 20.864 1.00 54.29 4 LYS B C 1
ATOM 1645 O O . LYS B 2 13 ? 26.547 -10.871 20.642 1.00 47.59 4 LYS B O 1
ATOM 1664 N N . ASN B 2 14 ? 26.963 -13.004 21.236 1.00 47.78 5 ASN B N 1
ATOM 1665 C CA . ASN B 2 14 ? 28.389 -12.760 21.379 1.00 39.20 5 ASN B CA 1
ATOM 1666 C C . ASN B 2 14 ? 29.131 -13.201 20.125 1.00 38.91 5 ASN B C 1
ATOM 1667 O O . ASN B 2 14 ? 28.589 -13.887 19.255 1.00 42.34 5 ASN B O 1
ATOM 1678 N N . TYR B 2 15 ? 30.399 -12.797 20.051 1.00 45.80 6 TYR B N 1
ATOM 1679 C CA . TYR B 2 15 ? 31.151 -12.914 18.808 1.00 42.77 6 TYR B CA 1
ATOM 1680 C C . TYR B 2 15 ? 31.254 -14.362 18.358 1.00 42.47 6 TYR B C 1
ATOM 1681 O O . TYR B 2 15 ? 31.069 -14.674 17.179 1.00 45.55 6 TYR B O 1
ATOM 1699 N N . SER B 2 16 ? 31.576 -15.261 19.288 1.00 43.83 7 SER B N 1
ATOM 1700 C CA . SER B 2 16 ? 31.731 -16.669 18.937 1.00 46.39 7 SER B CA 1
ATOM 1701 C C . SER B 2 16 ? 30.440 -17.211 18.335 1.00 45.05 7 SER B C 1
ATOM 1702 O O . SER B 2 16 ? 30.441 -17.793 17.246 1.00 46.33 7 SER B O 1
ATOM 1710 N N . TYR B 2 17 ? 29.316 -17.006 19.024 1.00 43.19 8 TYR B N 1
ATOM 1711 C CA . TYR B 2 17 ? 28.030 -17.419 18.473 1.00 43.67 8 TYR B CA 1
ATOM 1712 C C . TYR B 2 17 ? 27.819 -16.823 17.087 1.00 42.29 8 TYR B C 1
ATOM 1713 O O . TYR B 2 17 ? 27.452 -17.526 16.139 1.00 50.90 8 TYR B O 1
ATOM 1731 N N . ALA B 2 18 ? 28.065 -15.519 16.948 1.00 39.87 9 ALA B N 1
ATOM 1732 C CA . ALA B 2 18 ? 27.741 -14.840 15.698 1.00 38.63 9 ALA B CA 1
ATOM 1733 C C . ALA B 2 18 ? 28.588 -15.371 14.551 1.00 50.06 9 ALA B C 1
ATOM 1734 O O . ALA B 2 18 ? 28.100 -15.524 13.427 1.00 43.26 9 ALA B O 1
ATOM 1741 N N . ARG B 2 19 ? 29.863 -15.652 14.811 1.00 52.85 10 ARG B N 1
ATOM 1742 C CA . ARG B 2 19 ? 30.732 -16.143 13.750 1.00 43.40 10 ARG B CA 1
ATOM 1743 C C . ARG B 2 19 ? 30.352 -17.556 13.330 1.00 46.91 10 ARG B C 1
ATOM 1744 O O . ARG B 2 19 ? 30.454 -17.901 12.149 1.00 54.61 10 ARG B O 1
ATOM 1765 N N . GLN B 2 20 ? 29.907 -18.384 14.273 1.00 48.27 11 GLN B N 1
ATOM 1766 C CA . GLN B 2 20 ? 29.444 -19.722 13.924 1.00 48.92 11 GLN B CA 1
ATOM 1767 C C . GLN B 2 20 ? 28.140 -19.660 13.136 1.00 46.92 11 GLN B C 1
ATOM 1768 O O . GLN B 2 20 ? 27.926 -20.451 12.211 1.00 50.81 11 GLN B O 1
ATOM 1782 N N . ASN B 2 21 ? 27.251 -18.731 13.487 1.00 51.44 12 ASN B N 1
ATOM 1783 C CA . ASN B 2 21 ? 25.893 -18.734 12.954 1.00 41.49 12 ASN B CA 1
ATOM 1784 C C . ASN B 2 21 ? 2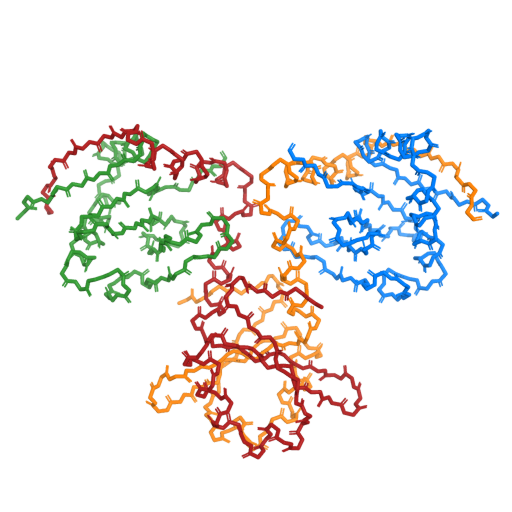5.610 -17.517 12.072 1.00 45.86 12 ASN B C 1
ATOM 1785 O O . ASN B 2 21 ? 24.469 -17.047 11.999 1.00 37.20 12 ASN B O 1
ATOM 1796 N N . LEU B 2 22 ? 26.634 -16.994 11.399 1.00 42.85 13 LEU B N 1
ATOM 1797 C CA . LEU B 2 22 ? 26.471 -15.745 10.663 1.00 41.31 13 LEU B CA 1
ATOM 1798 C C . LEU B 2 22 ? 25.348 -15.860 9.639 1.00 36.78 13 LEU B C 1
ATOM 1799 O O . LEU B 2 22 ? 24.467 -14.998 9.562 1.00 37.20 13 LEU B O 1
ATOM 1815 N N . LYS B 2 23 ? 25.361 -16.927 8.839 1.00 36.70 14 LYS B N 1
ATOM 1816 C CA . LYS B 2 23 ? 24.345 -17.085 7.801 1.00 54.12 14 LYS B CA 1
ATOM 1817 C C . LYS B 2 23 ? 22.945 -17.091 8.407 1.00 34.34 14 LYS B C 1
ATOM 1818 O O . LYS B 2 23 ? 22.030 -16.438 7.892 1.00 36.29 14 LYS B O 1
ATOM 1837 N N . ALA B 2 24 ? 22.758 -17.809 9.515 1.00 35.45 15 ALA B N 1
ATOM 1838 C CA . ALA B 2 24 ? 21.439 -17.842 10.142 1.00 50.73 15 ALA B CA 1
ATOM 1839 C C . ALA B 2 24 ? 21.026 -16.450 10.615 1.00 37.18 15 ALA B C 1
ATOM 1840 O O . ALA B 2 24 ? 19.849 -16.082 10.540 1.00 34.52 15 ALA B O 1
ATOM 1847 N N . LEU B 2 25 ? 21.984 -15.656 11.098 1.00 33.94 16 LEU B N 1
ATOM 1848 C CA . LEU B 2 25 ? 21.670 -14.305 11.555 1.00 30.98 16 LEU B CA 1
ATOM 1849 C C . LEU B 2 25 ? 21.345 -13.393 10.378 1.00 31.61 16 LEU B C 1
ATOM 1850 O O . LEU B 2 25 ? 20.457 -12.540 10.476 1.00 33.37 16 LEU B O 1
ATOM 1866 N N . MET B 2 26 ? 22.053 -13.556 9.255 1.00 29.22 17 MET B N 1
ATOM 1867 C CA . MET B 2 26 ? 21.728 -12.785 8.057 1.00 31.53 17 MET B CA 1
ATOM 1868 C C . MET B 2 26 ? 20.312 -13.093 7.585 1.00 29.99 17 MET B C 1
ATOM 1869 O O . MET B 2 26 ? 19.579 -12.192 7.170 1.00 30.87 17 MET B O 1
ATOM 1883 N N . THR B 2 27 ? 19.903 -14.359 7.659 1.00 33.05 18 THR B N 1
ATOM 1884 C CA . THR B 2 27 ? 18.525 -14.717 7.338 1.00 47.20 18 THR B CA 1
ATOM 1885 C C . THR B 2 27 ? 17.554 -14.082 8.328 1.00 29.23 18 THR B C 1
ATOM 1886 O O . THR B 2 27 ? 16.514 -13.545 7.937 1.00 32.45 18 THR B O 1
ATOM 1897 N N . LYS B 2 28 ? 17.891 -14.121 9.616 1.00 33.20 19 LYS B N 1
ATOM 1898 C CA . LYS B 2 28 ? 16.969 -13.670 10.654 1.00 38.01 19 LYS B CA 1
ATOM 1899 C C . LYS B 2 28 ? 16.661 -12.183 10.509 1.00 33.07 19 LYS B C 1
ATOM 1900 O O . LYS B 2 28 ? 15.504 -11.763 10.600 1.00 31.46 19 LYS B O 1
ATOM 1919 N N . VAL B 2 29 ? 17.691 -11.360 10.312 1.00 32.62 20 VAL B N 1
ATOM 1920 C CA . VAL B 2 29 ? 17.450 -9.921 10.230 1.00 24.74 20 VAL B CA 1
ATOM 1921 C C . VAL B 2 29 ? 16.676 -9.582 8.965 1.00 26.00 20 VAL B C 1
ATOM 1922 O O . VAL B 2 29 ? 15.945 -8.589 8.926 1.00 33.13 20 VAL B O 1
ATOM 1935 N N . ASN B 2 30 ? 16.806 -10.393 7.918 1.00 30.22 21 ASN B N 1
ATOM 1936 C CA . ASN B 2 30 ? 16.087 -10.121 6.677 1.00 32.95 21 ASN B CA 1
ATOM 1937 C C . ASN B 2 30 ? 14.640 -10.584 6.781 1.00 37.21 21 ASN B C 1
ATOM 1938 O O . ASN B 2 30 ? 13.725 -9.911 6.298 1.00 49.29 21 ASN B O 1
ATOM 1949 N N . ASP B 2 31 ? 14.410 -11.725 7.424 1.00 33.45 22 ASP B N 1
ATOM 1950 C CA . ASP B 2 31 ? 13.071 -12.302 7.414 1.00 39.25 22 ASP B CA 1
ATOM 1951 C C . ASP B 2 31 ? 12.145 -11.590 8.389 1.00 35.93 22 ASP B C 1
ATOM 1952 O O . ASP B 2 31 ? 10.969 -11.366 8.078 1.00 33.82 22 ASP B O 1
ATOM 1961 N N . ASP B 2 32 ? 12.654 -11.212 9.561 1.00 35.63 23 ASP B N 1
ATOM 1962 C CA . ASP B 2 32 ? 11.804 -10.799 10.672 1.00 35.72 23 ASP B CA 1
ATOM 1963 C C . ASP B 2 32 ? 12.001 -9.352 11.116 1.00 42.04 23 ASP B C 1
ATOM 1964 O O . ASP B 2 32 ? 11.444 -8.955 12.148 1.00 52.40 23 ASP B O 1
ATOM 1973 N N . SER B 2 33 ? 12.770 -8.560 10.371 1.00 25.31 24 SER B N 1
ATOM 1974 C CA . SER B 2 33 ? 12.946 -7.136 10.660 1.00 30.58 24 SER B CA 1
ATOM 1975 C C . SER B 2 33 ? 13.630 -6.928 12.010 1.00 49.19 24 SER B C 1
ATOM 1976 O O . SER B 2 33 ? 13.423 -5.917 12.690 1.00 66.85 24 SER B O 1
ATOM 1984 N N . ASP B 2 34 ? 14.435 -7.902 12.410 1.00 32.20 25 ASP B N 1
ATOM 1985 C CA . ASP B 2 34 ? 15.170 -7.827 13.662 1.00 39.04 25 ASP B CA 1
ATOM 1986 C C . ASP B 2 34 ? 16.605 -7.377 13.412 1.00 27.11 25 ASP B C 1
ATOM 1987 O O . ASP B 2 34 ? 17.095 -7.339 12.281 1.00 29.28 25 ASP B O 1
ATOM 1996 N N . MET B 2 35 ? 17.261 -6.996 14.502 1.00 26.05 26 MET B N 1
ATOM 1997 C CA . MET B 2 35 ? 18.633 -6.525 14.487 1.00 28.41 26 MET B CA 1
ATOM 1998 C C . MET B 2 35 ? 19.394 -7.263 15.571 1.00 40.38 26 MET B C 1
ATOM 1999 O O . MET B 2 35 ? 18.827 -7.663 16.593 1.00 32.06 26 MET B O 1
ATOM 2013 N N . VAL B 2 36 ? 20.681 -7.452 15.316 1.00 27.24 27 VAL B N 1
ATOM 2014 C CA . VAL B 2 36 ? 21.547 -8.243 16.170 1.00 24.37 27 VAL B CA 1
ATOM 2015 C C . VAL B 2 36 ? 22.714 -7.364 16.588 1.00 27.60 27 VAL B C 1
ATOM 2016 O O . VAL B 2 36 ? 23.483 -6.892 15.739 1.00 29.73 27 VAL B O 1
ATOM 2029 N N . THR B 2 37 ? 22.826 -7.135 17.890 1.00 26.38 28 THR B N 1
ATOM 2030 C CA . THR B 2 37 ? 24.028 -6.585 18.496 1.00 25.06 28 THR B CA 1
ATOM 2031 C C . THR B 2 37 ? 24.962 -7.740 18.823 1.00 46.60 28 THR B C 1
ATOM 2032 O O . THR B 2 37 ? 24.628 -8.604 19.643 1.00 37.24 28 THR B O 1
ATOM 2043 N N . VAL B 2 38 ? 26.111 -7.764 18.165 1.00 32.51 29 VAL B N 1
ATOM 2044 C CA . VAL B 2 38 ? 27.144 -8.758 18.408 1.00 32.72 29 VAL B CA 1
ATOM 2045 C C . VAL B 2 38 ? 28.159 -8.156 19.367 1.00 44.12 29 VAL B C 1
ATOM 2046 O O . VAL B 2 38 ? 28.764 -7.118 19.068 1.00 32.45 29 VAL B O 1
ATOM 2059 N N . THR B 2 39 ? 28.360 -8.807 20.509 1.00 49.45 30 THR B N 1
ATOM 2060 C CA . THR B 2 39 ? 29.258 -8.295 21.532 1.00 44.06 30 THR B CA 1
ATOM 2061 C C . THR B 2 39 ? 30.650 -8.889 21.376 1.00 40.78 30 THR B C 1
ATOM 2062 O O . THR B 2 39 ? 30.853 -9.943 20.766 1.00 41.04 30 THR B O 1
ATOM 2073 N N . SER B 2 40 ? 31.614 -8.171 21.936 1.00 41.68 31 SER B N 1
ATOM 2074 C CA . SER B 2 40 ? 32.999 -8.597 21.984 1.00 56.10 31 SER B CA 1
ATOM 2075 C C . SER B 2 40 ? 33.535 -8.420 23.395 1.00 45.78 31 SER B C 1
ATOM 2076 O O . SER B 2 40 ? 33.045 -7.586 24.162 1.00 54.81 31 SER B O 1
ATOM 2084 N N . THR B 2 41 ? 34.563 -9.204 23.730 1.00 52.59 32 THR B N 1
ATOM 2085 C CA . THR B 2 41 ? 35.150 -9.116 25.064 1.00 71.49 32 THR B CA 1
ATOM 2086 C C . THR B 2 41 ? 35.535 -7.677 25.385 1.00 63.66 32 THR B C 1
ATOM 2087 O O . THR B 2 41 ? 35.399 -7.230 26.530 1.00 80.47 32 THR B O 1
ATOM 2098 N N . ASP B 2 42 ? 35.976 -6.920 24.375 1.00 46.56 33 ASP B N 1
ATOM 2099 C CA . ASP B 2 42 ? 36.471 -5.563 24.578 1.00 45.00 33 ASP B CA 1
ATOM 2100 C C . ASP B 2 42 ? 35.428 -4.505 24.225 1.00 62.24 33 ASP B C 1
ATOM 2101 O O . ASP B 2 42 ? 35.768 -3.338 23.990 1.00 72.29 33 ASP B O 1
ATOM 2110 N N . ASP B 2 43 ? 34.163 -4.898 24.206 1.00 51.91 34 ASP B N 1
ATOM 2111 C CA . ASP B 2 43 ? 33.034 -4.010 23.973 1.00 46.18 34 ASP B CA 1
ATOM 2112 C C . ASP B 2 43 ? 33.153 -3.225 22.669 1.00 73.57 34 ASP B C 1
ATOM 2113 O O . ASP B 2 43 ? 32.516 -2.178 22.516 1.00 51.41 34 ASP B O 1
ATOM 2122 N N . LYS B 2 44 ? 33.965 -3.675 21.714 1.00 61.23 35 LYS B N 1
ATOM 2123 C CA . LYS B 2 44 ? 33.958 -3.069 20.378 1.00 57.71 35 LYS B CA 1
ATOM 2124 C C . LYS B 2 44 ? 32.887 -3.742 19.516 1.00 47.34 35 LYS B C 1
ATOM 2125 O O . LYS B 2 44 ? 33.166 -4.470 18.563 1.00 34.33 35 LYS B O 1
ATOM 2144 N N . ASN B 2 45 ? 31.638 -3.508 19.908 1.00 37.46 36 ASN B N 1
ATOM 2145 C CA . ASN B 2 45 ? 30.521 -4.280 19.389 1.00 31.72 36 ASN B CA 1
ATOM 2146 C C . ASN B 2 45 ? 30.016 -3.712 18.064 1.00 29.50 36 ASN B C 1
ATOM 2147 O O . ASN B 2 45 ? 30.358 -2.600 17.656 1.00 29.58 36 ASN B O 1
ATOM 2158 N N . VAL B 2 46 ? 29.168 -4.495 17.400 1.00 32.21 37 VAL B N 1
ATOM 2159 C CA . VAL B 2 46 ? 28.537 -4.072 16.158 1.00 29.23 37 VAL B CA 1
ATOM 2160 C C . VAL B 2 46 ? 27.045 -4.373 16.216 1.00 26.68 37 VAL B C 1
ATOM 2161 O O . VAL B 2 46 ? 26.566 -5.156 17.044 1.00 27.10 37 VAL B O 1
ATOM 2174 N N . VAL B 2 47 ? 26.314 -3.740 15.299 1.00 23.33 38 VAL B N 1
ATOM 2175 C CA . VAL B 2 47 ? 24.908 -4.037 15.055 1.00 23.86 38 VAL B CA 1
ATOM 2176 C C . VAL B 2 47 ? 24.773 -4.530 13.619 1.00 23.70 38 VAL B C 1
ATOM 2177 O O . VAL B 2 47 ? 25.317 -3.915 12.692 1.00 25.07 38 VAL B O 1
ATOM 2190 N N . ILE B 2 48 ? 24.059 -5.640 13.439 1.00 25.42 39 ILE B N 1
ATOM 2191 C CA . ILE B 2 48 ? 23.789 -6.209 12.122 1.00 23.05 39 ILE B CA 1
ATOM 2192 C C . ILE B 2 48 ? 22.310 -6.008 11.822 1.00 20.88 39 ILE B C 1
ATOM 2193 O O . ILE B 2 48 ? 21.444 -6.418 12.607 1.00 25.71 39 ILE B O 1
ATOM 2209 N N . MET B 2 49 ? 22.026 -5.383 10.683 1.00 22.59 40 MET B N 1
ATOM 2210 C CA . MET B 2 49 ? 20.674 -5.185 10.186 1.00 18.53 40 MET B CA 1
ATOM 2211 C C . MET B 2 49 ? 20.636 -5.562 8.711 1.00 21.98 40 MET B C 1
ATOM 2212 O O . MET B 2 49 ? 21.666 -5.637 8.033 1.00 22.87 40 MET B O 1
ATOM 2226 N N . SER B 2 50 ? 19.429 -5.816 8.221 1.00 25.90 41 SER B N 1
ATOM 2227 C CA . SER B 2 50 ? 19.252 -6.095 6.806 1.00 23.41 41 SER B CA 1
ATOM 2228 C C . SER B 2 50 ? 19.640 -4.862 6.001 1.00 21.34 41 SER B C 1
ATOM 2229 O O . SER B 2 50 ? 19.493 -3.728 6.459 1.00 21.50 41 SER B O 1
ATOM 2237 N N . GLU B 2 51 ? 20.180 -5.091 4.803 1.00 26.07 42 GLU B N 1
ATOM 2238 C CA . GLU B 2 51 ? 20.498 -3.978 3.916 1.00 28.95 42 GLU B CA 1
ATOM 2239 C C . GLU B 2 51 ? 19.259 -3.124 3.669 1.00 23.68 42 GLU B C 1
ATOM 2240 O O . GLU B 2 51 ? 19.346 -1.894 3.576 1.00 24.56 42 GLU B O 1
ATOM 2252 N N . SER B 2 52 ? 18.089 -3.765 3.573 1.00 26.57 43 SER B N 1
ATOM 2253 C CA . SER B 2 52 ? 16.851 -3.034 3.319 1.00 21.43 43 SER B CA 1
ATOM 2254 C C . SER B 2 52 ? 16.535 -2.094 4.473 1.00 20.71 43 SER B C 1
ATOM 2255 O O . SER B 2 52 ? 16.252 -0.914 4.261 1.00 23.73 43 SER B O 1
ATOM 2263 N N . ASP B 2 53 ? 16.571 -2.601 5.708 1.00 26.30 44 ASP B N 1
ATOM 2264 C CA . ASP B 2 53 ? 16.348 -1.735 6.864 1.00 23.53 44 ASP B CA 1
ATOM 2265 C C . ASP B 2 53 ? 17.396 -0.638 6.933 1.00 21.50 44 ASP B C 1
ATOM 2266 O O . ASP B 2 53 ? 17.086 0.503 7.287 1.00 20.49 44 ASP B O 1
ATOM 2275 N N . TYR B 2 54 ? 18.634 -0.945 6.556 1.00 23.51 45 TYR B N 1
ATOM 2276 C CA . TYR B 2 54 ? 19.640 0.104 6.515 1.00 26.11 45 TYR B CA 1
ATOM 2277 C C . TYR B 2 54 ? 19.227 1.208 5.553 1.00 22.55 45 TYR B C 1
ATOM 2278 O O . TYR B 2 54 ? 19.224 2.390 5.907 1.00 25.07 45 TYR B O 1
ATOM 2296 N N . ASN B 2 55 ? 18.904 0.836 4.313 1.00 22.80 46 ASN B N 1
ATOM 2297 C CA . ASN B 2 55 ? 18.505 1.826 3.320 1.00 25.65 46 ASN B CA 1
ATOM 2298 C C . ASN B 2 55 ? 17.263 2.579 3.779 1.00 23.99 46 ASN B C 1
ATOM 2299 O O . ASN B 2 55 ? 17.148 3.787 3.556 1.00 24.64 46 ASN B O 1
ATOM 2310 N N . SER B 2 56 ? 16.326 1.884 4.435 1.00 24.28 47 SER B N 1
ATOM 2311 C CA . SER B 2 56 ? 15.127 2.543 4.950 1.00 23.09 47 SER B CA 1
ATOM 2312 C C . SER B 2 56 ? 15.495 3.622 5.967 1.00 24.90 47 SER B C 1
ATOM 2313 O O . SER B 2 56 ? 14.980 4.744 5.914 1.00 25.10 47 SER B O 1
ATOM 2321 N N . MET B 2 57 ? 16.405 3.301 6.892 1.00 22.48 48 MET B N 1
ATOM 2322 C CA . MET B 2 57 ? 16.801 4.264 7.917 1.00 22.70 48 MET B CA 1
ATOM 2323 C C . MET B 2 57 ? 17.453 5.496 7.294 1.00 21.53 48 MET B C 1
ATOM 2324 O O . MET B 2 57 ? 17.128 6.628 7.660 1.00 26.91 48 MET B O 1
ATOM 2338 N N . MET B 2 58 ? 18.370 5.294 6.342 1.00 22.48 49 MET B N 1
ATOM 2339 C CA . MET B 2 58 ? 19.073 6.416 5.720 1.00 22.66 49 MET B CA 1
ATOM 2340 C C . MET B 2 58 ? 18.136 7.228 4.831 1.00 23.02 49 MET B C 1
ATOM 2341 O O . MET B 2 58 ? 18.239 8.458 4.775 1.00 24.43 49 MET B O 1
ATOM 2355 N N . GLU B 2 59 ? 17.206 6.561 4.138 1.00 23.36 50 GLU B N 1
ATOM 2356 C CA . GLU B 2 59 ? 16.201 7.274 3.351 1.00 20.75 50 GLU B CA 1
ATOM 2357 C C . GLU B 2 59 ? 15.285 8.095 4.256 1.00 21.53 50 GLU B C 1
ATOM 2358 O O . GLU B 2 59 ? 14.977 9.251 3.953 1.00 22.99 50 GLU B O 1
ATOM 2370 N N . THR B 2 60 ? 14.848 7.517 5.375 1.00 25.38 51 THR B N 1
ATOM 2371 C CA . THR B 2 60 ? 14.025 8.249 6.334 1.00 25.59 51 THR B CA 1
ATOM 2372 C C . THR B 2 60 ? 14.779 9.446 6.894 1.00 24.26 51 THR B C 1
ATOM 2373 O O . THR B 2 60 ? 14.242 10.556 6.976 1.00 24.72 51 THR B O 1
ATOM 2384 N N . LEU B 2 61 ? 16.034 9.233 7.283 1.00 22.93 52 LEU B N 1
ATOM 2385 C CA . LEU B 2 61 ? 16.865 10.328 7.765 1.00 26.07 52 LEU B CA 1
ATOM 2386 C C . LEU B 2 61 ? 16.965 11.432 6.717 1.00 26.77 52 LEU B C 1
ATOM 2387 O O . LEU B 2 61 ? 16.755 12.612 7.016 1.00 27.61 52 LEU B O 1
ATOM 2403 N N . TYR B 2 62 ? 17.269 11.065 5.473 1.00 24.80 53 TYR B N 1
ATOM 2404 C CA . TYR B 2 62 ? 17.428 12.064 4.423 1.00 23.20 53 TYR B CA 1
ATOM 2405 C C . TYR B 2 62 ? 16.177 12.921 4.282 1.00 20.46 53 TYR B C 1
ATOM 2406 O O . TYR B 2 62 ? 16.252 14.144 4.138 1.00 28.16 53 TYR B O 1
ATOM 2424 N N . LEU B 2 63 ? 15.006 12.291 4.316 1.00 24.00 54 LEU B N 1
ATOM 2425 C CA . LEU B 2 63 ? 13.772 13.028 4.072 1.00 27.71 54 LEU B CA 1
ATOM 2426 C C . LEU B 2 63 ? 13.384 13.881 5.271 1.00 29.02 54 LEU B C 1
ATOM 2427 O O . LEU B 2 63 ? 12.766 14.940 5.113 1.00 30.96 54 LEU B O 1
ATOM 2443 N N . GLN B 2 64 ? 13.755 13.457 6.471 1.00 27.43 55 GLN B N 1
ATOM 2444 C CA . GLN B 2 64 ? 13.312 14.143 7.674 1.00 28.23 55 GLN B CA 1
ATOM 2445 C C . GLN B 2 64 ? 14.279 15.212 8.159 1.00 30.79 55 GLN B C 1
ATOM 2446 O O . GLN B 2 64 ? 13.913 15.996 9.045 1.00 32.90 55 GLN B O 1
ATOM 2460 N N . GLN B 2 65 ? 15.504 15.250 7.630 1.00 28.33 56 GLN B N 1
ATOM 2461 C CA . GLN B 2 65 ? 16.552 16.030 8.279 1.00 34.61 56 GLN B CA 1
ATOM 2462 C C . GLN B 2 65 ? 16.386 17.524 8.050 1.00 34.11 56 GLN B C 1
ATOM 2463 O O . GLN B 2 65 ? 16.978 18.325 8.785 1.00 30.37 56 GLN B O 1
ATOM 2477 N N . ASN B 2 66 ? 15.613 17.914 7.041 1.00 28.62 57 ASN B N 1
ATOM 2478 C CA . ASN B 2 66 ? 15.337 19.312 6.780 1.00 30.72 57 ASN B CA 1
ATOM 2479 C C . ASN B 2 66 ? 13.975 19.568 7.388 1.00 27.14 57 ASN B C 1
ATOM 2480 O O . ASN B 2 66 ? 12.986 18.974 6.916 1.00 24.99 57 ASN B O 1
ATOM 2491 N N . PRO B 2 67 ? 13.862 20.406 8.419 1.00 25.63 58 PRO B N 1
ATOM 2492 C CA . PRO B 2 67 ? 12.544 20.566 9.062 1.00 29.71 58 PRO B CA 1
ATOM 2493 C C . PRO B 2 67 ? 11.447 20.951 8.089 1.00 23.06 58 PRO B C 1
ATOM 2494 O O . PRO B 2 67 ? 10.306 20.506 8.249 1.00 29.43 58 PRO B O 1
ATOM 2505 N N . ASN B 2 68 ? 11.778 21.710 7.037 1.00 25.05 59 ASN B N 1
ATOM 2506 C CA . ASN B 2 68 ? 10.764 22.161 6.089 1.00 27.73 59 ASN B CA 1
ATOM 2507 C C . ASN B 2 68 ? 10.286 21.005 5.229 1.00 25.09 59 ASN B C 1
ATOM 2508 O O . ASN B 2 68 ? 9.089 20.878 4.962 1.00 25.68 59 ASN B O 1
ATOM 2519 N N . ASN B 2 69 ? 11.200 20.139 4.799 1.00 25.29 60 ASN B N 1
ATOM 2520 C CA . ASN B 2 69 ? 10.768 18.954 4.073 1.00 26.21 60 ASN B CA 1
ATOM 2521 C C . ASN B 2 69 ? 9.975 18.025 4.982 1.00 25.40 60 ASN B C 1
ATOM 2522 O O . ASN B 2 69 ? 8.943 17.482 4.575 1.00 23.97 60 ASN B O 1
ATOM 2533 N N . ALA B 2 70 ? 10.435 17.842 6.222 1.00 25.40 61 ALA B N 1
ATOM 2534 C CA . ALA B 2 70 ? 9.708 16.994 7.162 1.00 33.37 61 ALA B CA 1
ATOM 2535 C C . ALA B 2 70 ? 8.287 17.506 7.370 1.00 25.69 61 ALA B C 1
ATOM 2536 O O . ALA B 2 70 ? 7.338 16.722 7.440 1.00 26.19 61 ALA B O 1
ATOM 2543 N N . GLU B 2 71 ? 8.120 18.825 7.470 1.00 26.29 62 GLU B N 1
ATOM 2544 C CA . GLU B 2 71 ? 6.786 19.388 7.661 1.00 23.66 62 GLU B CA 1
ATOM 2545 C C . GLU B 2 71 ? 5.941 19.226 6.402 1.00 27.70 62 GLU B C 1
ATOM 2546 O O . GLU B 2 71 ? 4.745 18.930 6.480 1.00 29.84 62 GLU B O 1
ATOM 2558 N N . HIS B 2 72 ? 6.549 19.413 5.232 1.00 28.67 63 HIS B N 1
ATOM 2559 C CA . HIS B 2 72 ? 5.855 19.182 3.968 1.00 25.85 63 HIS B CA 1
ATOM 2560 C C . HIS B 2 72 ? 5.350 17.741 3.885 1.00 25.64 63 HIS B C 1
ATOM 2561 O O . HIS B 2 72 ? 4.198 17.496 3.513 1.00 27.35 63 HIS B O 1
ATOM 2575 N N . LEU B 2 73 ? 6.175 16.778 4.297 1.00 29.68 64 LEU B N 1
ATOM 2576 C CA . LEU B 2 73 ? 5.766 15.377 4.248 1.00 23.15 64 LEU B CA 1
ATOM 2577 C C . LEU B 2 73 ? 4.669 15.089 5.271 1.00 25.84 64 LEU B C 1
ATOM 2578 O O . LEU B 2 73 ? 3.678 14.418 4.965 1.00 24.58 64 LEU B O 1
ATOM 2594 N N . ALA B 2 74 ? 4.830 15.587 6.499 1.00 27.73 65 ALA B N 1
ATOM 2595 C CA . ALA B 2 74 ? 3.838 15.327 7.540 1.00 36.97 65 ALA B CA 1
ATOM 2596 C C . ALA B 2 74 ? 2.489 15.924 7.158 1.00 34.24 65 ALA B C 1
ATOM 2597 O O . ALA B 2 74 ? 1.446 15.274 7.285 1.00 30.60 65 ALA B O 1
ATOM 2604 N N . GLN B 2 75 ? 2.493 17.172 6.689 1.00 28.39 66 GLN B N 1
ATOM 2605 C CA . GLN B 2 75 ? 1.257 17.807 6.250 1.00 35.36 66 GLN B CA 1
ATOM 2606 C C . GLN B 2 75 ? 0.640 17.047 5.081 1.00 28.26 66 GLN B C 1
ATOM 2607 O O . GLN B 2 75 ? -0.576 16.835 5.043 1.00 28.70 66 GLN B O 1
ATOM 2621 N N . SER B 2 76 ? 1.462 16.628 4.115 1.00 30.20 67 SER B N 1
ATOM 2622 C CA . SER B 2 76 ? 0.934 15.975 2.922 1.00 31.72 67 SER B CA 1
ATOM 2623 C C . SER B 2 76 ? 0.342 14.611 3.258 1.00 26.76 67 SER B C 1
ATOM 2624 O O . SER B 2 76 ? -0.700 14.232 2.716 1.00 26.20 67 SER B O 1
ATOM 2632 N N . ILE B 2 77 ? 0.990 13.858 4.149 1.00 24.74 68 ILE B N 1
ATOM 2633 C CA . ILE B 2 77 ? 0.454 12.562 4.552 1.00 23.71 68 ILE B CA 1
ATOM 2634 C C . ILE B 2 77 ? -0.826 12.752 5.359 1.00 25.79 68 ILE B C 1
ATOM 2635 O O . ILE B 2 77 ? -1.759 11.945 5.271 1.00 27.39 68 ILE B O 1
ATOM 2651 N N . ALA B 2 78 ? -0.899 13.824 6.149 1.00 29.85 69 ALA B N 1
ATOM 2652 C CA . ALA B 2 78 ? -2.141 14.132 6.854 1.00 35.17 69 ALA B CA 1
ATOM 2653 C C . ALA B 2 78 ? -3.249 14.471 5.862 1.00 37.24 69 ALA B C 1
ATOM 2654 O O . ALA B 2 78 ? -4.386 14.011 6.003 1.00 31.39 69 ALA B O 1
ATOM 2661 N N . ASP B 2 79 ? -2.933 15.273 4.842 1.00 26.78 70 ASP B N 1
ATOM 2662 C CA . ASP B 2 79 ? -3.926 15.613 3.829 1.00 29.53 70 ASP B CA 1
ATOM 2663 C C . ASP B 2 79 ? -4.477 14.355 3.174 1.00 35.64 70 ASP B C 1
ATOM 2664 O O . ASP B 2 79 ? -5.693 14.185 3.051 1.00 33.68 70 ASP B O 1
ATOM 2673 N N . LEU B 2 80 ? -3.587 13.459 2.745 1.00 28.16 71 LEU B N 1
ATOM 2674 C CA . LEU B 2 80 ? -4.019 12.252 2.048 1.00 28.28 71 LEU B CA 1
ATOM 2675 C C . LEU B 2 80 ? -4.926 11.404 2.934 1.00 28.25 71 LEU B C 1
ATOM 2676 O O . LEU B 2 80 ? -5.903 10.816 2.459 1.00 29.10 71 LEU B O 1
ATOM 2692 N N . GLU B 2 81 ? -4.628 11.343 4.232 1.00 28.25 72 GLU B N 1
ATOM 2693 C CA . GLU B 2 81 ? -5.433 10.529 5.135 1.00 30.75 72 GLU B CA 1
ATOM 2694 C C . GLU B 2 81 ? -6.821 11.124 5.333 1.00 29.90 72 GLU B C 1
ATOM 2695 O O . GLU B 2 81 ? -7.782 10.387 5.578 1.00 35.02 72 GLU B O 1
ATOM 2707 N N . ARG B 2 82 ? -6.956 12.443 5.216 1.00 34.73 73 ARG B N 1
ATOM 2708 C CA . ARG B 2 82 ? -8.236 13.106 5.439 1.00 33.83 73 ARG B CA 1
ATOM 2709 C C . ARG B 2 82 ? -8.997 13.373 4.148 1.00 50.23 73 ARG B C 1
ATOM 2710 O O . ARG B 2 82 ? -10.067 13.991 4.186 1.00 48.98 73 ARG B O 1
ATOM 2731 N N . GLY B 2 83 ? -8.471 12.941 3.009 1.00 35.22 74 GLY B N 1
ATOM 2732 C CA . GLY B 2 83 ? -9.145 13.153 1.747 1.00 50.45 74 GLY B CA 1
ATOM 2733 C C . GLY B 2 83 ? -9.052 14.553 1.182 1.00 35.28 74 GLY B C 1
ATOM 2734 O O . GLY B 2 83 ? -9.748 14.852 0.202 1.00 61.52 74 GLY B O 1
ATOM 2738 N N . LYS B 2 84 ? -8.231 15.429 1.770 1.00 38.58 75 LYS B N 1
ATOM 2739 C CA . LYS B 2 84 ? -7.966 16.755 1.201 1.00 41.82 75 LYS B CA 1
ATOM 2740 C C . LYS B 2 84 ? -6.920 16.561 0.108 1.00 47.79 75 LYS B C 1
ATOM 2741 O O . LYS B 2 84 ? -5.717 16.759 0.297 1.00 44.52 75 LYS B O 1
ATOM 2760 N N . THR B 2 85 ? -7.402 16.126 -1.053 1.00 34.24 76 THR B N 1
ATOM 2761 C CA . THR B 2 85 ? -6.542 15.615 -2.106 1.00 51.00 76 THR B CA 1
ATOM 2762 C C . THR B 2 85 ? -6.972 16.153 -3.461 1.00 58.33 76 THR B C 1
ATOM 2763 O O . THR B 2 85 ? -8.046 16.743 -3.622 1.00 40.57 76 THR B O 1
ATOM 2774 N N . ILE B 2 86 ? -6.102 15.919 -4.441 1.00 34.49 77 ILE B N 1
ATOM 2775 C CA . ILE B 2 86 ? -6.385 16.177 -5.846 1.00 43.45 77 ILE B CA 1
ATOM 2776 C C . ILE B 2 86 ? -6.182 14.876 -6.606 1.00 44.71 77 ILE B C 1
ATOM 2777 O O . ILE B 2 86 ? -5.069 14.330 -6.628 1.00 34.50 77 ILE B O 1
ATOM 2793 N N . THR B 2 87 ? -7.246 14.396 -7.245 1.00 39.18 78 THR B N 1
ATOM 2794 C CA . THR B 2 87 ? -7.204 13.197 -8.069 1.00 30.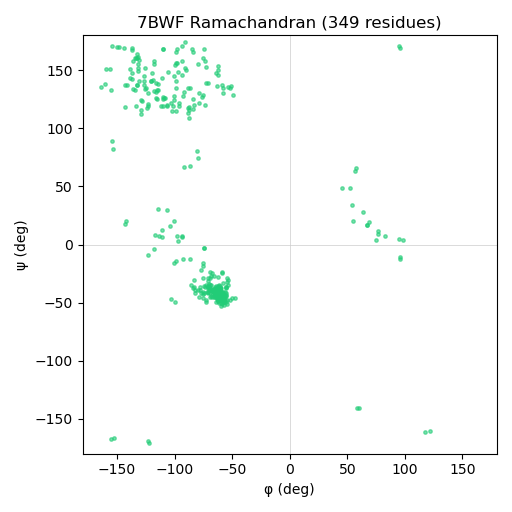36 78 THR B CA 1
ATOM 2795 C C . THR B 2 87 ? -7.323 13.581 -9.537 1.00 66.24 78 THR B C 1
ATOM 2796 O O . THR B 2 87 ? -8.265 14.280 -9.933 1.00 63.19 78 THR B O 1
ATOM 2807 N N . LYS B 2 88 ? -6.367 13.114 -10.333 1.00 57.46 79 LYS B N 1
ATOM 2808 C CA . LYS B 2 88 ? -6.247 13.493 -11.729 1.00 47.81 79 LYS B CA 1
ATOM 2809 C C . LYS B 2 88 ? -5.840 12.267 -12.530 1.00 60.03 79 LYS B C 1
ATOM 2810 O O . LYS B 2 88 ? -4.986 11.488 -12.101 1.00 38.10 79 LYS B O 1
ATOM 2829 N N . ASP B 2 89 ? -6.465 12.098 -13.686 1.00 69.63 80 ASP B N 1
ATOM 2830 C CA . ASP B 2 89 ? -5.945 11.196 -14.699 1.00 47.09 80 ASP B CA 1
ATOM 2831 C C . ASP B 2 89 ? -4.719 11.828 -15.346 1.00 51.70 80 ASP B C 1
ATOM 2832 O O . ASP B 2 89 ? -4.809 12.921 -15.914 1.00 45.39 80 ASP B O 1
ATOM 2841 N N . ILE B 2 90 ? -3.576 11.150 -15.250 1.00 53.34 81 ILE B N 1
ATOM 2842 C CA . ILE B 2 90 ? -2.364 11.547 -15.960 1.00 51.24 81 ILE B CA 1
ATOM 2843 C C . ILE B 2 90 ? -1.993 10.448 -16.948 1.00 41.92 81 ILE B C 1
ATOM 2844 O O . ILE B 2 90 ? -2.092 9.255 -16.631 1.00 59.92 81 ILE B O 1
ATOM 2860 N N . ASP B 2 91 ? -1.564 10.855 -18.146 1.00 62.13 82 ASP B N 1
ATOM 2861 C CA . ASP B 2 91 ? -1.141 9.902 -19.162 1.00 63.29 82 ASP B CA 1
ATOM 2862 C C . ASP B 2 91 ? 0.310 9.521 -18.925 1.00 51.41 82 ASP B C 1
ATOM 2863 O O . ASP B 2 91 ? 1.183 10.388 -18.850 1.00 57.97 82 ASP B O 1
ATOM 2872 N N . VAL B 2 92 ? 0.556 8.226 -18.804 1.00 62.36 83 VAL B N 1
ATOM 2873 C CA . VAL B 2 92 ? 1.848 7.718 -18.397 1.00 63.33 83 VAL B CA 1
ATOM 2874 C C . VAL B 2 92 ? 2.354 6.730 -19.450 1.00 52.36 83 VAL B C 1
ATOM 2875 O O . VAL B 2 92 ? 1.855 6.685 -20.578 1.00 53.70 83 VAL B O 1
ATOM 2888 N N . ALA C 1 1 ? 31.127 23.512 43.004 1.00 67.96 2 ALA C N 1
ATOM 2889 C CA . ALA C 1 1 ? 29.749 23.829 42.648 1.00 57.21 2 ALA C CA 1
ATOM 2890 C C . ALA C 1 1 ? 29.684 24.625 41.354 1.00 67.29 2 ALA C C 1
ATOM 2891 O O . ALA C 1 1 ? 29.170 24.151 40.339 1.00 80.05 2 ALA C O 1
ATOM 2897 N N . ARG C 1 2 ? 30.193 25.852 41.420 1.00 78.32 3 ARG C N 1
ATOM 2898 C CA . ARG C 1 2 ? 30.154 26.760 40.286 1.00 46.11 3 ARG C CA 1
ATOM 2899 C C . ARG C 1 2 ? 30.661 26.073 39.029 1.00 42.30 3 ARG C C 1
ATOM 2900 O O . ARG C 1 2 ? 31.730 25.452 39.026 1.00 49.97 3 ARG C O 1
ATOM 2921 N N . LEU C 1 3 ? 29.858 26.174 37.971 1.00 41.73 4 LEU C N 1
ATOM 2922 C CA . LEU C 1 3 ? 30.213 25.695 36.641 1.00 38.87 4 LEU C CA 1
ATOM 2923 C C . LEU C 1 3 ? 29.643 26.671 35.624 1.00 37.46 4 LEU C C 1
ATOM 2924 O O . LEU C 1 3 ? 28.423 26.857 35.563 1.00 56.93 4 LEU C O 1
ATOM 2940 N N . ASN C 1 4 ? 30.518 27.299 34.840 1.00 36.90 5 ASN C N 1
ATOM 2941 C CA . ASN C 1 4 ? 30.096 28.267 33.833 1.00 57.88 5 ASN C CA 1
ATOM 2942 C C . ASN C 1 4 ? 29.575 27.524 32.609 1.00 65.52 5 ASN C C 1
ATOM 2943 O O . ASN C 1 4 ? 30.290 26.706 32.018 1.00 41.36 5 ASN C O 1
ATOM 2954 N N . ILE C 1 5 ? 28.321 27.799 32.252 1.00 62.90 6 ILE C N 1
ATOM 2955 C CA . ILE C 1 5 ? 27.613 27.095 31.192 1.00 37.86 6 ILE C CA 1
ATOM 2956 C C . ILE C 1 5 ? 27.066 28.121 30.212 1.00 31.51 6 ILE C C 1
ATOM 2957 O O . ILE C 1 5 ? 26.512 29.148 30.621 1.00 35.82 6 ILE C O 1
ATOM 2973 N N . THR C 1 6 ? 27.200 27.832 28.920 1.00 30.77 7 THR C N 1
ATOM 2974 C CA . THR C 1 6 ? 26.607 28.651 27.870 1.00 30.14 7 THR C CA 1
ATOM 2975 C C . THR C 1 6 ? 25.346 27.958 27.369 1.00 28.75 7 THR C C 1
ATOM 2976 O O . THR C 1 6 ? 25.411 26.828 26.870 1.00 32.04 7 THR C O 1
ATOM 2987 N N . PHE C 1 7 ? 24.202 28.630 27.512 1.00 30.61 8 PHE C N 1
ATOM 2988 C CA . PHE C 1 7 ? 22.926 28.141 26.996 1.00 32.51 8 PHE C CA 1
ATOM 2989 C C . PHE C 1 7 ? 22.570 28.811 25.668 1.00 31.60 8 PHE C C 1
ATOM 2990 O O . PHE C 1 7 ? 22.961 29.949 25.409 1.00 32.33 8 PHE C O 1
ATOM 3007 N N . SER C 1 8 ? 21.762 28.123 24.855 1.00 26.25 9 SER C N 1
ATOM 3008 C CA . SER C 1 8 ? 21.050 28.777 23.774 1.00 38.29 9 SER C CA 1
ATOM 3009 C C . SER C 1 8 ? 19.836 29.475 24.368 1.00 31.02 9 SER C C 1
ATOM 3010 O O . SER C 1 8 ? 19.322 29.061 25.416 1.00 35.36 9 SER C O 1
ATOM 3018 N N . PRO C 1 9 ? 19.332 30.485 23.727 1.00 37.10 10 PRO C N 1
ATOM 3019 C CA . PRO C 1 9 ? 18.125 31.118 24.284 1.00 46.35 10 PRO C CA 1
ATOM 3020 C C . PRO C 1 9 ? 17.004 30.168 24.701 1.00 37.62 10 PRO C C 1
ATOM 3021 O O . PRO C 1 9 ? 16.453 30.289 25.804 1.00 35.44 10 PRO C O 1
ATOM 3032 N N . GLN C 1 10 ? 16.672 29.200 23.842 1.00 31.75 11 GLN C N 1
ATOM 3033 C CA . GLN C 1 10 ? 15.522 28.346 24.117 1.00 28.55 11 GLN C CA 1
ATOM 3034 C C . GLN C 1 10 ? 15.887 27.300 25.152 1.00 39.54 11 GLN C C 1
ATOM 3035 O O . GLN C 1 10 ? 15.073 26.952 26.012 1.00 29.92 11 GLN C O 1
ATOM 3049 N N . ALA C 1 11 ? 17.121 26.805 25.101 1.00 33.03 12 ALA C N 1
ATOM 3050 C CA . ALA C 1 11 ? 17.578 25.884 26.132 1.00 25.61 12 ALA C CA 1
ATOM 3051 C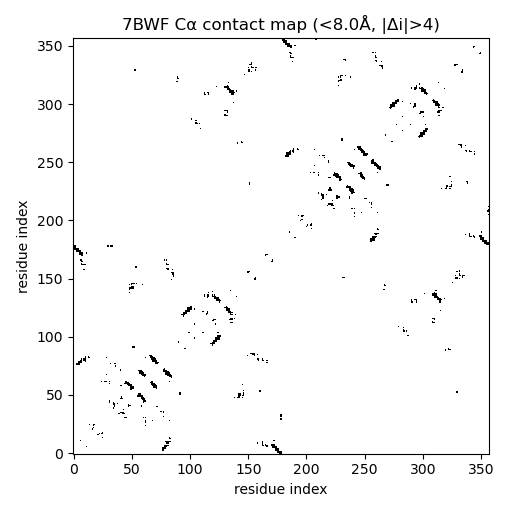 C . ALA C 1 11 ? 17.532 26.548 27.503 1.00 28.79 12 ALA C C 1
ATOM 3052 O O . ALA C 1 11 ? 17.150 25.918 28.493 1.00 27.54 12 ALA C O 1
ATOM 3059 N N . PHE C 1 12 ? 17.874 27.835 27.580 1.00 28.43 13 PHE C N 1
ATOM 3060 C CA . PHE C 1 12 ? 17.843 28.510 28.871 1.00 29.03 13 PHE C CA 1
ATOM 3061 C C . PHE C 1 12 ? 16.418 28.677 29.380 1.00 30.21 13 PHE C C 1
ATOM 3062 O O . PHE C 1 12 ? 16.150 28.475 30.567 1.00 32.78 13 PHE C O 1
ATOM 3079 N N . GLU C 1 13 ? 15.497 29.085 28.506 1.00 40.29 14 GLU C N 1
ATOM 3080 C CA . GLU C 1 13 ? 14.098 29.196 28.906 1.00 45.48 14 GLU C CA 1
ATOM 3081 C C . GLU C 1 13 ? 13.594 27.870 29.470 1.00 33.46 14 GLU C C 1
ATOM 3082 O O . GLU C 1 13 ? 12.887 27.847 30.481 1.00 32.30 14 GLU C O 1
ATOM 3094 N N . ASP C 1 14 ? 13.969 26.749 28.844 1.00 31.28 15 ASP C N 1
ATOM 3095 C CA . ASP C 1 14 ? 13.547 25.440 29.338 1.00 26.87 15 ASP C CA 1
ATOM 3096 C C . ASP C 1 14 ? 14.223 25.106 30.663 1.00 28.50 15 ASP C C 1
ATOM 3097 O O . ASP C 1 14 ? 13.580 24.581 31.577 1.00 30.03 15 ASP C O 1
ATOM 3106 N N . TYR C 1 15 ? 15.518 25.413 30.789 1.00 28.27 16 TYR C N 1
ATOM 3107 C CA . TYR C 1 15 ? 16.215 25.216 32.057 1.00 36.29 16 TYR C CA 1
ATOM 3108 C C . TYR C 1 15 ? 15.529 26.000 33.171 1.00 35.00 16 TYR C C 1
ATOM 3109 O O . TYR C 1 15 ? 15.255 25.457 34.247 1.00 35.42 16 TYR C O 1
ATOM 3127 N N . LYS C 1 16 ? 15.206 27.272 32.909 1.00 31.10 17 LYS C N 1
ATOM 3128 C CA . LYS C 1 16 ? 14.503 28.082 33.898 1.00 38.30 17 LYS C CA 1
ATOM 3129 C C . LYS C 1 16 ? 13.114 27.528 34.166 1.00 32.53 17 LYS C C 1
ATOM 3130 O O . LYS C 1 16 ? 12.655 27.533 35.314 1.00 33.53 17 LYS C O 1
ATOM 3149 N N . TYR C 1 17 ? 12.426 27.030 33.136 1.00 32.53 18 TYR C N 1
ATOM 3150 C CA . TYR C 1 17 ? 11.151 26.379 33.410 1.00 33.89 18 TYR C CA 1
ATOM 3151 C C . TYR C 1 17 ? 11.339 25.233 34.402 1.00 33.51 18 TYR C C 1
ATOM 3152 O O . TYR C 1 17 ? 10.621 25.143 35.403 1.00 36.60 18 TYR C O 1
ATOM 3170 N N . PHE C 1 18 ? 12.288 24.319 34.124 1.00 33.90 19 PHE C N 1
ATOM 3171 C CA . PHE C 1 18 ? 12.491 23.178 35.022 1.00 42.32 19 PHE C CA 1
ATOM 3172 C C . PHE C 1 18 ? 12.825 23.655 36.428 1.00 57.02 19 PHE C C 1
ATOM 3173 O O . PHE C 1 18 ? 12.471 23.000 37.413 1.00 42.64 19 PHE C O 1
ATOM 3190 N N . GLN C 1 19 ? 13.528 24.787 36.539 1.00 32.52 20 GLN C N 1
ATOM 3191 C CA . GLN C 1 19 ? 13.947 25.276 37.850 1.00 50.36 20 GLN C CA 1
ATOM 3192 C C . GLN C 1 19 ? 12.742 25.558 38.739 1.00 50.51 20 GLN C C 1
ATOM 3193 O O . GLN C 1 19 ? 12.751 25.242 39.933 1.00 67.69 20 GLN C O 1
ATOM 3207 N N . GLN C 1 20 ? 11.698 26.166 38.180 1.00 49.24 21 GLN C N 1
ATOM 3208 C CA . GLN C 1 20 ? 10.535 26.524 38.981 1.00 41.52 21 GLN C CA 1
ATOM 3209 C C . GLN C 1 20 ? 9.574 25.358 39.152 1.00 55.90 21 GLN C C 1
ATOM 3210 O O . GLN C 1 20 ? 8.885 25.275 40.174 1.00 47.15 21 GLN C O 1
ATOM 3224 N N . ASN C 1 21 ? 9.502 24.459 38.169 1.00 39.42 22 ASN C N 1
ATOM 3225 C CA . ASN C 1 21 ? 8.403 23.512 38.096 1.00 55.40 22 ASN C CA 1
ATOM 3226 C C . ASN C 1 21 ? 8.814 22.046 38.079 1.00 57.90 22 ASN C C 1
ATOM 3227 O O . ASN C 1 21 ? 7.932 21.185 38.155 1.00 37.44 22 ASN C O 1
ATOM 3238 N N . ASN C 1 22 ? 10.106 21.722 37.942 1.00 43.56 23 ASN C N 1
ATOM 3239 C CA . ASN C 1 22 ? 10.515 20.312 37.885 1.00 37.99 23 ASN C CA 1
ATOM 3240 C C . ASN C 1 22 ? 11.956 20.214 38.396 1.00 68.56 23 ASN C C 1
ATOM 3241 O O . ASN C 1 22 ? 12.922 20.144 37.632 1.00 40.33 23 ASN C O 1
ATOM 3252 N N . LYS C 1 23 ? 12.096 20.178 39.720 1.00 52.20 24 LYS C N 1
ATOM 3253 C CA . LYS C 1 23 ? 13.426 20.146 40.321 1.00 48.24 24 LYS C CA 1
ATOM 3254 C C . LYS C 1 23 ? 14.051 18.761 40.217 1.00 46.99 24 LYS C C 1
ATOM 3255 O O . LYS C 1 23 ? 15.279 18.630 40.237 1.00 42.29 24 LYS C O 1
ATOM 3274 N N . LYS C 1 24 ? 13.231 17.726 40.054 1.00 42.34 25 LYS C N 1
ATOM 3275 C CA . LYS C 1 24 ? 13.763 16.424 39.676 1.00 37.31 25 LYS C CA 1
ATOM 3276 C C . LYS C 1 24 ? 14.577 16.530 38.388 1.00 83.36 25 LYS C C 1
ATOM 3277 O O . LYS C 1 24 ? 15.615 15.876 38.241 1.00 37.44 25 LYS C O 1
ATOM 3296 N N . MET C 1 25 ? 14.132 17.367 37.446 1.00 51.22 26 MET C N 1
ATOM 3297 C CA . MET C 1 25 ? 14.773 17.410 36.135 1.00 38.40 26 MET C CA 1
ATOM 3298 C C . MET C 1 25 ? 16.023 18.277 36.160 1.00 30.87 26 MET C C 1
ATOM 3299 O O . MET C 1 25 ? 17.030 17.939 35.533 1.00 33.19 26 MET C O 1
ATOM 3313 N N . VAL C 1 26 ? 15.975 19.396 36.880 1.00 34.94 27 VAL C N 1
ATOM 3314 C CA . VAL C 1 26 ? 17.147 20.256 36.990 1.00 35.13 27 VAL C CA 1
ATOM 3315 C C . VAL C 1 26 ? 18.281 19.512 37.684 1.00 32.16 27 VAL C C 1
ATOM 3316 O O . VAL C 1 26 ? 19.453 19.648 37.315 1.00 30.00 27 VAL C O 1
ATOM 3329 N N . LYS C 1 27 ? 17.953 18.711 38.699 1.00 35.05 28 LYS C N 1
ATOM 3330 C CA . LYS C 1 27 ? 18.982 17.925 39.368 1.00 37.68 28 LYS C CA 1
ATOM 3331 C C . LYS C 1 27 ? 19.645 16.967 38.387 1.00 32.82 28 LYS C C 1
ATOM 3332 O O . LYS C 1 27 ? 20.872 16.841 38.361 1.00 30.38 28 LYS C O 1
ATOM 3351 N N . LYS C 1 28 ? 18.846 16.278 37.573 1.00 31.15 29 LYS C N 1
ATOM 3352 C CA . LYS C 1 28 ? 19.410 15.356 36.594 1.00 29.43 29 LYS C CA 1
ATOM 3353 C C . LYS C 1 28 ? 20.289 16.100 35.596 1.00 26.59 29 LYS C C 1
ATOM 3354 O O . LYS C 1 28 ? 21.421 15.689 35.321 1.00 32.72 29 LYS C O 1
ATOM 3373 N N . ILE C 1 29 ? 19.783 17.207 35.045 1.00 28.32 30 ILE C N 1
ATOM 3374 C CA . ILE C 1 29 ? 20.565 17.997 34.097 1.00 28.92 30 ILE C CA 1
ATOM 3375 C C . ILE C 1 29 ? 21.887 18.425 34.727 1.00 26.70 30 ILE C C 1
ATOM 3376 O O . ILE C 1 29 ? 22.948 18.344 34.096 1.00 27.29 30 ILE C O 1
ATOM 3392 N N . ASN C 1 30 ? 21.844 18.897 35.975 1.00 27.71 31 ASN C N 1
ATOM 3393 C CA . ASN C 1 30 ? 23.061 19.356 36.638 1.00 28.88 31 ASN C CA 1
ATOM 3394 C C . ASN C 1 30 ? 24.048 18.211 36.813 1.00 32.10 31 ASN C C 1
ATOM 3395 O O . ASN C 1 30 ? 25.258 18.396 36.651 1.00 31.06 31 ASN C O 1
ATOM 3406 N N . GLU C 1 31 ? 23.550 17.013 37.123 1.00 32.35 32 GLU C N 1
ATOM 3407 C CA . GLU C 1 31 ? 24.437 15.862 37.255 1.00 33.27 32 GLU C CA 1
ATOM 3408 C C . GLU C 1 31 ? 25.066 15.499 35.913 1.00 36.68 32 GLU C C 1
ATOM 3409 O O . GLU C 1 31 ? 26.247 15.147 35.848 1.00 30.03 32 GLU C O 1
ATOM 3421 N N . LEU C 1 32 ? 24.292 15.581 34.830 1.00 27.02 33 LEU C N 1
ATOM 3422 C CA . LEU C 1 32 ? 24.848 15.345 33.501 1.00 25.09 33 LEU C CA 1
ATOM 3423 C C . LEU C 1 32 ? 25.932 16.367 33.182 1.00 24.42 33 LEU C C 1
ATOM 3424 O O . LEU C 1 32 ? 26.984 16.021 32.638 1.00 26.32 33 LEU C O 1
ATOM 3440 N N . LEU C 1 33 ? 25.700 17.634 33.526 1.00 25.42 34 LEU C N 1
ATOM 3441 C CA . LEU C 1 33 ? 26.693 18.670 33.260 1.00 29.45 34 LEU C CA 1
ATOM 3442 C C . LEU C 1 33 ? 27.965 18.421 34.063 1.00 26.91 34 LEU C C 1
ATOM 3443 O O . LEU C 1 33 ? 29.073 18.555 33.540 1.00 26.66 34 LEU C O 1
ATOM 3459 N N . LYS C 1 34 ? 27.829 18.046 35.335 1.00 30.59 35 LYS C N 1
ATOM 3460 C CA . LYS C 1 34 ? 29.012 17.709 36.123 1.00 29.94 35 LYS C CA 1
ATOM 3461 C C . LYS C 1 34 ? 29.768 16.544 35.489 1.00 30.36 35 LYS C C 1
ATOM 3462 O O . LYS C 1 34 ? 31.002 16.552 35.425 1.00 30.77 35 LYS C O 1
ATOM 3481 N N . SER C 1 35 ? 29.043 15.538 34.994 1.00 28.72 36 SER C N 1
ATOM 3482 C CA . SER C 1 35 ? 29.699 14.380 34.390 1.00 27.52 36 SER C CA 1
ATOM 3483 C C . SER C 1 35 ? 30.435 14.771 33.112 1.00 27.90 36 SER C C 1
ATOM 3484 O O . SER C 1 35 ? 31.543 14.289 32.852 1.00 27.12 36 SER C O 1
ATOM 3492 N N . ILE C 1 36 ? 29.832 15.636 32.295 1.00 24.80 37 ILE C N 1
ATOM 3493 C CA . ILE C 1 36 ? 30.512 16.121 31.098 1.00 24.46 37 ILE C CA 1
ATOM 3494 C C . ILE C 1 36 ? 31.788 16.859 31.484 1.00 26.27 37 ILE C C 1
ATOM 3495 O O . ILE C 1 36 ? 32.845 16.673 30.871 1.00 29.55 37 ILE C O 1
ATOM 3511 N N . ASP C 1 37 ? 31.700 17.719 32.497 1.00 30.95 38 ASP C N 1
ATOM 3512 C CA . ASP C 1 37 ? 32.856 18.480 32.956 1.00 33.23 38 ASP C CA 1
ATOM 3513 C C . ASP C 1 37 ? 33.988 17.555 33.383 1.00 48.48 38 ASP C C 1
ATOM 3514 O O . ASP C 1 37 ? 35.141 17.734 32.982 1.00 32.72 38 ASP C O 1
ATOM 3523 N N . ARG C 1 38 ? 33.673 16.533 34.175 1.00 32.75 39 ARG C N 1
ATOM 3524 C CA . ARG C 1 38 ? 34.728 15.699 34.741 1.00 36.70 39 ARG C CA 1
ATOM 3525 C C . ARG C 1 38 ? 35.255 14.704 33.719 1.00 28.09 39 ARG C C 1
ATOM 3526 O O . ARG C 1 38 ? 36.469 14.499 33.603 1.00 37.39 39 ARG C O 1
ATOM 3547 N N . ASN C 1 39 ? 34.352 14.047 32.998 1.00 28.80 40 ASN C N 1
ATOM 3548 C CA . ASN C 1 39 ? 34.692 12.865 32.220 1.00 28.03 40 ASN C CA 1
ATOM 3549 C C . ASN C 1 39 ? 34.911 13.143 30.744 1.00 32.62 40 ASN C C 1
ATOM 3550 O O . ASN C 1 39 ? 35.456 12.283 30.042 1.00 29.91 40 ASN C O 1
ATOM 3561 N N . GLY C 1 40 ? 34.508 14.305 30.257 1.00 25.68 41 GLY C N 1
ATOM 3562 C CA . GLY C 1 40 ? 34.543 14.579 28.841 1.00 29.03 41 GLY C CA 1
ATOM 3563 C C . GLY C 1 40 ? 33.207 14.291 28.193 1.00 31.43 41 GLY C C 1
ATOM 3564 O O . GLY C 1 40 ? 32.289 13.723 28.790 1.00 34.70 41 GLY C O 1
ATOM 3568 N N . ALA C 1 41 ? 33.113 14.693 26.932 1.00 30.33 42 ALA C N 1
ATOM 3569 C CA . ALA C 1 41 ? 31.814 14.723 26.274 1.00 24.17 42 ALA C CA 1
ATOM 3570 C C . ALA C 1 41 ? 31.241 13.323 26.053 1.00 28.44 42 ALA C C 1
ATOM 3571 O O . ALA C 1 41 ? 30.017 13.162 25.948 1.00 27.10 42 ALA C O 1
ATOM 3578 N N . LEU C 1 42 ? 32.092 12.298 25.992 1.00 26.20 43 LEU C N 1
ATOM 3579 C CA . LEU C 1 42 ? 31.662 10.966 25.578 1.00 33.85 43 LEU C CA 1
ATOM 3580 C C . LEU C 1 42 ? 31.732 9.930 26.693 1.00 28.38 43 LEU C C 1
ATOM 3581 O O . LEU C 1 42 ? 31.522 8.739 26.431 1.00 31.72 43 LEU C O 1
ATOM 3597 N N . GLU C 1 43 ? 32.019 10.347 27.919 1.00 28.45 44 GLU C N 1
ATOM 3598 C CA . GLU C 1 43 ? 32.168 9.424 29.032 1.00 41.22 44 GLU C CA 1
ATOM 3599 C C . GLU C 1 43 ? 31.253 9.848 30.171 1.00 25.38 44 GLU C C 1
ATOM 3600 O O . GLU C 1 43 ? 31.095 11.041 30.440 1.00 29.06 44 GLU C O 1
ATOM 3612 N N . GLY C 1 44 ? 30.641 8.864 30.824 1.00 29.16 45 GLY C N 1
ATOM 3613 C CA . GLY C 1 44 ? 29.862 9.105 32.022 1.00 33.27 45 GLY C CA 1
ATOM 3614 C C . GLY C 1 44 ? 28.392 8.767 31.903 1.00 27.88 45 GLY C C 1
ATOM 3615 O O . GLY C 1 44 ? 27.987 8.027 31.004 1.00 32.60 45 GLY C O 1
ATOM 3619 N N . ILE C 1 45 ? 27.582 9.316 32.810 1.00 30.61 46 ILE C N 1
ATOM 3620 C CA . ILE C 1 45 ? 26.191 8.905 32.892 1.00 27.28 46 ILE C CA 1
ATOM 3621 C C . ILE C 1 45 ? 25.401 9.511 31.737 1.00 30.27 46 ILE C C 1
ATOM 3622 O O . ILE C 1 45 ? 25.799 10.498 31.110 1.00 26.13 46 ILE C O 1
ATOM 3638 N N . GLY C 1 46 ? 24.256 8.908 31.459 1.00 28.60 47 GLY C N 1
ATOM 3639 C CA . GLY C 1 46 ? 23.337 9.445 30.477 1.00 28.18 47 GLY C CA 1
ATOM 3640 C C . GLY C 1 46 ? 23.476 8.881 29.080 1.00 24.13 47 GLY C C 1
ATOM 3641 O O . GLY C 1 46 ? 22.782 9.353 28.165 1.00 26.09 47 GLY C O 1
ATOM 3645 N N . LYS C 1 47 ? 24.345 7.878 28.888 1.00 27.95 48 LYS C N 1
ATOM 3646 C CA . LYS C 1 47 ? 24.532 7.214 27.608 1.00 25.04 48 LYS C CA 1
ATOM 3647 C C . LYS C 1 47 ? 24.927 8.245 26.568 1.00 25.16 48 LYS C C 1
ATOM 3648 O O . LYS C 1 47 ? 24.136 8.521 25.651 1.00 23.40 48 LYS C O 1
ATOM 3667 N N . PRO C 1 48 ? 26.097 8.866 26.696 1.00 27.88 49 PRO C N 1
ATOM 3668 C CA . PRO C 1 48 ? 26.507 9.877 25.711 1.00 27.89 49 PRO C CA 1
ATOM 3669 C C . PRO C 1 48 ? 26.683 9.284 24.326 1.00 25.82 49 PRO C C 1
ATOM 3670 O O . PRO C 1 48 ? 27.231 8.192 24.168 1.00 26.92 49 PRO C O 1
ATOM 3681 N N . GLU C 1 49 ? 26.168 10.003 23.326 1.00 20.76 50 GLU C N 1
ATOM 3682 C CA . GLU C 1 49 ? 26.299 9.621 21.931 1.00 20.74 50 GLU C CA 1
ATOM 3683 C C . GLU C 1 49 ? 26.631 10.833 21.070 1.00 26.81 50 GLU C C 1
ATOM 3684 O O . GLU C 1 49 ? 26.118 11.932 21.298 1.00 22.54 50 GLU C O 1
ATOM 3696 N N . LYS C 1 50 ? 27.485 10.617 20.074 1.00 25.29 51 LYS C N 1
ATOM 3697 C CA . LYS C 1 50 ? 27.714 11.616 19.040 1.00 21.87 51 LYS C CA 1
ATOM 3698 C C . LYS C 1 50 ? 26.503 11.689 18.114 1.00 26.43 51 LYS C C 1
ATOM 3699 O O . LYS C 1 50 ? 25.932 10.662 17.735 1.00 30.87 51 LYS C O 1
ATOM 3718 N N . LEU C 1 51 ? 26.129 12.906 17.727 1.00 21.51 52 LEU C N 1
ATOM 3719 C CA . LEU C 1 51 ? 25.038 13.122 16.788 1.00 20.66 52 LEU C CA 1
ATOM 3720 C C . LEU C 1 51 ? 25.589 13.338 15.384 1.00 24.10 52 LEU C C 1
ATOM 3721 O O . LEU C 1 51 ? 26.736 13.750 15.193 1.00 26.90 52 LEU C O 1
ATOM 3737 N N . LYS C 1 52 ? 24.744 13.051 14.401 1.00 22.70 53 LYS C N 1
ATOM 3738 C CA . LYS C 1 52 ? 25.103 13.090 12.988 1.00 35.02 53 LYS C CA 1
ATOM 3739 C C . LYS C 1 52 ? 24.170 14.063 12.266 1.00 24.83 53 LYS C C 1
ATOM 3740 O O . LYS C 1 52 ? 23.405 14.802 12.891 1.00 24.66 53 LYS C O 1
ATOM 3759 N N . SER C 1 53 ? 24.251 14.059 10.942 1.00 28.08 54 SER C N 1
ATOM 3760 C CA . SER C 1 53 ? 23.433 14.931 10.094 1.00 34.41 54 SER C CA 1
ATOM 3761 C C . SER C 1 53 ? 23.752 16.378 10.478 1.00 27.71 54 SER C C 1
ATOM 3762 O O . SER C 1 53 ? 24.924 16.715 10.709 1.00 26.80 54 SER C O 1
ATOM 3770 N N . ASN C 1 54 ? 22.754 17.259 10.525 1.00 28.46 55 ASN C N 1
ATOM 3771 C CA . ASN C 1 54 ? 23.031 18.657 10.824 1.00 24.68 55 ASN C CA 1
ATOM 3772 C C . ASN C 1 54 ? 23.347 18.882 12.295 1.00 25.61 55 ASN C C 1
ATOM 3773 O O . ASN C 1 54 ? 23.641 20.020 12.685 1.00 33.43 55 ASN C O 1
ATOM 3784 N N . LEU C 1 55 ? 23.284 17.834 13.116 1.00 24.09 56 LEU C N 1
ATOM 3785 C CA . LEU C 1 55 ? 23.660 17.916 14.521 1.00 28.86 56 LEU C CA 1
ATOM 3786 C C . LEU C 1 55 ? 25.109 17.512 14.748 1.00 26.16 56 LEU C C 1
ATOM 3787 O O . LEU C 1 55 ? 25.539 17.378 15.900 1.00 22.73 56 LEU C O 1
ATOM 3803 N N . THR C 1 56 ? 25.857 17.305 13.668 1.00 25.21 57 THR C N 1
ATOM 3804 C CA . THR C 1 56 ? 27.263 16.954 13.756 1.00 24.92 57 THR C CA 1
ATOM 3805 C C . THR C 1 56 ? 28.010 17.956 14.617 1.00 24.81 57 THR C C 1
ATOM 3806 O O . THR C 1 56 ? 27.823 19.171 14.497 1.00 27.27 57 THR C O 1
ATOM 3817 N N . GLY C 1 57 ? 28.858 17.432 15.486 1.00 20.52 58 GLY C N 1
ATOM 3818 C CA . GLY C 1 57 ? 29.579 18.222 16.453 1.00 23.86 58 GLY C CA 1
ATOM 3819 C C . GLY C 1 57 ? 28.929 18.289 17.815 1.00 23.73 58 GLY C C 1
ATOM 3820 O O . GLY C 1 57 ? 29.569 18.744 18.776 1.00 25.46 58 GLY C O 1
ATOM 3824 N N . TYR C 1 58 ? 27.684 17.849 17.924 1.00 23.01 59 TYR C N 1
ATOM 3825 C CA . TYR C 1 58 ? 26.991 17.849 19.198 1.00 20.27 59 TYR C CA 1
ATOM 3826 C C . TYR C 1 58 ? 26.795 16.432 19.708 1.00 20.43 59 TYR C C 1
ATOM 3827 O O . TYR C 1 58 ? 27.019 15.446 19.005 1.00 25.42 59 TYR C O 1
ATOM 3845 N N . TYR C 1 59 ? 26.390 16.349 20.969 1.00 27.28 60 TYR C N 1
ATOM 3846 C CA . TYR C 1 59 ? 26.226 15.079 21.653 1.00 27.84 60 TYR C CA 1
ATOM 3847 C C . TYR C 1 59 ? 24.866 15.044 22.328 1.00 21.87 60 TYR C C 1
ATOM 3848 O O . TYR C 1 59 ? 24.269 16.082 22.616 1.00 20.72 60 TYR C O 1
ATOM 3866 N N . SER C 1 60 ? 24.396 13.835 22.608 1.00 23.46 61 SER C N 1
ATOM 3867 C CA . SER C 1 60 ? 23.179 13.651 23.379 1.00 26.33 61 SER C CA 1
ATOM 3868 C C . SER C 1 60 ? 23.476 12.857 24.640 1.00 23.45 61 SER C C 1
ATOM 3869 O O . SER C 1 60 ? 24.261 11.902 24.628 1.00 24.84 61 SER C O 1
ATOM 3877 N N . ARG C 1 61 ? 22.825 13.260 25.720 1.00 21.25 62 ARG C N 1
ATOM 3878 C CA . ARG C 1 61 ? 22.724 12.462 26.928 1.00 22.07 62 ARG C CA 1
ATOM 3879 C C . ARG C 1 61 ? 21.268 12.437 27.365 1.00 25.60 62 ARG C C 1
ATOM 3880 O O . ARG C 1 61 ? 20.508 13.372 27.105 1.00 24.78 62 ARG C O 1
ATOM 3901 N N . ARG C 1 62 ? 20.885 11.361 28.037 1.00 22.28 63 ARG C N 1
ATOM 3902 C CA . ARG C 1 62 ? 19.491 11.162 28.402 1.00 26.95 63 ARG C CA 1
ATOM 3903 C C . ARG C 1 62 ? 19.197 11.824 29.742 1.00 26.18 63 ARG C C 1
ATOM 3904 O O . ARG C 1 62 ? 19.778 11.455 30.768 1.00 26.21 63 ARG C O 1
ATOM 3925 N N . ILE C 1 63 ? 18.289 12.799 29.728 1.00 25.19 64 ILE C N 1
ATOM 3926 C CA . ILE C 1 63 ? 17.716 13.306 30.969 1.00 27.99 64 ILE C CA 1
ATOM 3927 C C . ILE C 1 63 ? 16.708 12.304 31.526 1.00 29.20 64 ILE C C 1
ATOM 3928 O O . ILE C 1 63 ? 16.703 12.004 32.724 1.00 29.40 64 ILE C O 1
ATOM 3944 N N . ASN C 1 64 ? 15.841 11.782 30.671 1.00 30.66 65 ASN C N 1
ATOM 3945 C CA . ASN C 1 64 ? 15.004 10.630 30.977 1.00 29.69 65 ASN C CA 1
ATOM 3946 C C . ASN C 1 64 ? 14.659 9.982 29.643 1.00 27.67 65 ASN C C 1
ATOM 3947 O O . ASN C 1 64 ? 15.253 10.304 28.609 1.00 27.53 65 ASN C O 1
ATOM 3958 N N . HIS C 1 65 ? 13.690 9.073 29.649 1.00 28.24 66 HIS C N 1
ATOM 3959 C CA . HIS C 1 65 ? 13.379 8.369 28.410 1.00 34.92 66 HIS C CA 1
ATOM 3960 C C . HIS C 1 65 ? 12.973 9.338 27.304 1.00 27.84 66 HIS C C 1
ATOM 3961 O O . HIS C 1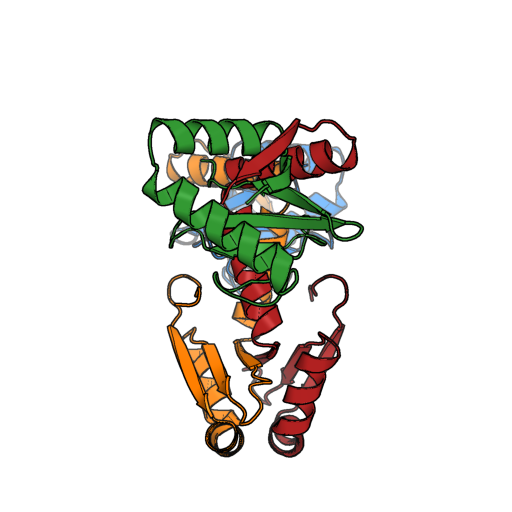 65 ? 13.118 9.030 26.112 1.00 32.57 66 HIS C O 1
ATOM 3975 N N . GLU C 1 66 ? 12.488 10.518 27.676 1.00 29.35 67 GLU C N 1
ATOM 3976 C CA . GLU C 1 66 ? 11.909 11.456 26.725 1.00 25.86 67 GLU C CA 1
ATOM 3977 C C . GLU C 1 66 ? 12.877 12.562 26.322 1.00 26.83 67 GLU C C 1
ATOM 3978 O O . GLU C 1 66 ? 13.051 12.843 25.130 1.00 27.86 67 GLU C O 1
ATOM 3990 N N . HIS C 1 67 ? 13.501 13.202 27.300 1.00 26.06 68 HIS C N 1
ATOM 3991 C CA . HIS C 1 67 ? 14.239 14.434 27.079 1.00 25.51 68 HIS C CA 1
ATOM 3992 C C . HIS C 1 67 ? 15.732 14.168 26.996 1.00 22.17 68 HIS C C 1
ATOM 3993 O O . HIS C 1 67 ? 16.273 13.298 27.681 1.00 26.58 68 HIS C O 1
ATOM 4007 N N . ARG C 1 68 ? 16.385 14.937 26.141 1.00 20.93 69 ARG C N 1
ATOM 4008 C CA . ARG C 1 68 ? 17.811 14.824 25.903 1.00 22.83 69 ARG C CA 1
ATOM 4009 C C . ARG C 1 68 ? 18.506 16.134 26.228 1.00 24.85 69 ARG C C 1
ATOM 4010 O O . ARG C 1 68 ? 17.990 17.216 25.923 1.00 24.81 69 ARG C O 1
ATOM 4031 N N . LEU C 1 69 ? 19.683 16.018 26.834 1.00 23.51 70 LEU C N 1
ATOM 4032 C CA . LEU C 1 69 ? 20.637 17.116 26.922 1.00 25.66 70 LEU C CA 1
ATOM 4033 C C . LEU C 1 69 ? 21.492 17.081 25.662 1.00 23.44 70 LEU C C 1
ATOM 4034 O O . LEU C 1 69 ? 22.307 16.171 25.483 1.00 24.56 70 LEU C O 1
ATOM 4050 N N . VAL C 1 70 ? 21.278 18.052 24.778 1.00 20.72 71 VAL C N 1
ATOM 4051 C CA . VAL C 1 70 ? 22.027 18.177 23.533 1.00 19.26 71 VAL C CA 1
ATOM 4052 C C . VAL C 1 70 ? 23.052 19.289 23.711 1.00 24.30 71 VAL C C 1
ATOM 4053 O O . VAL C 1 70 ? 22.694 20.439 23.998 1.00 22.80 71 VAL C O 1
ATOM 4066 N N . TYR C 1 71 ? 24.328 18.956 23.523 1.00 23.47 72 TYR C N 1
ATOM 4067 C CA . TYR C 1 71 ? 25.402 19.829 23.961 1.00 21.43 72 TYR C CA 1
ATOM 4068 C C . TYR C 1 71 ? 26.654 19.596 23.129 1.00 26.13 72 TYR C C 1
ATOM 4069 O O . TYR C 1 71 ? 26.758 18.642 22.354 1.00 24.16 72 TYR C O 1
ATOM 4087 N N . THR C 1 72 ? 27.622 20.484 23.333 1.00 27.30 73 THR C N 1
ATOM 4088 C CA . THR C 1 72 ? 28.959 20.350 22.783 1.00 23.25 73 THR C CA 1
ATOM 4089 C C . THR C 1 72 ? 29.945 20.984 23.758 1.00 25.78 73 THR C C 1
ATOM 4090 O O . THR C 1 72 ? 29.559 21.655 24.722 1.00 26.09 73 THR C O 1
ATOM 4101 N N . VAL C 1 73 ? 31.231 20.762 23.494 1.00 25.74 74 VAL C N 1
ATOM 4102 C CA . VAL C 1 73 ? 32.311 21.227 24.355 1.00 27.42 74 VAL C CA 1
ATOM 4103 C C . VAL C 1 73 ? 33.319 21.959 23.485 1.00 25.89 74 VAL C C 1
ATOM 4104 O O . VAL C 1 73 ? 33.827 21.395 22.508 1.00 29.90 74 VAL C O 1
ATOM 4117 N N . ASP C 1 74 ? 33.614 23.207 23.844 1.00 28.01 75 ASP C N 1
ATOM 4118 C CA . ASP C 1 74 ? 34.499 24.068 23.064 1.00 34.90 75 ASP C CA 1
ATOM 4119 C C . ASP C 1 74 ? 35.552 24.660 23.991 1.00 41.20 75 ASP C C 1
ATOM 4120 O O . ASP C 1 74 ? 35.223 25.435 24.895 1.00 33.85 75 ASP C O 1
ATOM 4129 N N . ASP C 1 75 ? 36.814 24.306 23.753 1.00 52.92 76 ASP C N 1
ATOM 4130 C CA . ASP C 1 75 ? 37.929 24.685 24.617 1.00 52.50 76 ASP C CA 1
ATOM 4131 C C . ASP C 1 75 ? 37.567 24.463 26.084 1.00 32.47 76 ASP C C 1
ATOM 4132 O O . ASP C 1 75 ? 37.705 25.340 26.938 1.00 32.71 76 ASP C O 1
ATOM 4141 N N . ASN C 1 76 ? 37.043 23.272 26.350 1.00 35.01 77 ASN C N 1
ATOM 4142 C CA . ASN C 1 76 ? 36.704 22.797 27.686 1.00 32.62 77 ASN C CA 1
ATOM 4143 C C . ASN C 1 76 ? 35.539 23.537 28.313 1.00 33.11 77 ASN C C 1
ATOM 4144 O O . ASN C 1 76 ? 35.369 23.509 29.539 1.00 36.64 77 ASN C O 1
ATOM 4155 N N . HIS C 1 77 ? 34.735 24.211 27.511 1.00 31.57 78 HIS C N 1
ATOM 4156 C CA . HIS C 1 77 ? 33.549 24.885 28.008 1.00 30.03 78 HIS C CA 1
ATOM 4157 C C . HIS C 1 77 ? 32.311 24.241 27.416 1.00 24.40 78 HIS C C 1
ATOM 4158 O O . HIS C 1 77 ? 32.234 24.029 26.202 1.00 29.12 78 HIS C O 1
ATOM 4172 N N . ILE C 1 78 ? 31.338 23.973 28.270 1.00 27.83 79 ILE C N 1
ATOM 4173 C CA . ILE C 1 78 ? 30.148 23.247 27.856 1.00 31.99 79 ILE C CA 1
ATOM 4174 C C . ILE C 1 78 ? 29.128 24.229 27.306 1.00 24.11 79 ILE C C 1
ATOM 4175 O O . ILE C 1 78 ? 28.857 25.272 27.914 1.00 31.38 79 ILE C O 1
ATOM 4191 N N . LYS C 1 79 ? 28.537 23.876 26.170 1.00 26.27 80 LYS C N 1
ATOM 4192 C CA . LYS C 1 79 ? 27.487 24.656 25.535 1.00 28.77 80 LYS C CA 1
ATOM 4193 C C . LYS C 1 79 ? 26.257 23.780 25.365 1.00 30.75 80 LYS C C 1
ATOM 4194 O O . LYS C 1 79 ? 26.355 22.673 24.823 1.00 26.80 80 LYS C O 1
ATOM 4213 N N . ILE C 1 80 ? 25.105 24.290 25.795 1.00 28.29 81 ILE C N 1
ATOM 4214 C CA . ILE C 1 80 ? 23.857 23.537 25.784 1.00 27.58 81 ILE C CA 1
ATOM 4215 C C . ILE C 1 80 ? 22.979 24.071 24.666 1.00 22.21 81 ILE C C 1
ATOM 4216 O O . ILE C 1 80 ? 22.594 25.250 24.665 1.00 27.42 81 ILE C O 1
ATOM 4232 N N . ALA C 1 81 ? 22.645 23.191 23.728 1.00 21.72 82 ALA C N 1
ATOM 4233 C CA . ALA C 1 81 ? 21.686 23.525 22.686 1.00 20.76 82 ALA C CA 1
ATOM 4234 C C . ALA C 1 81 ? 20.244 23.277 23.121 1.00 28.41 82 ALA C C 1
ATOM 4235 O O . ALA C 1 81 ? 19.340 24.024 22.726 1.00 27.17 82 ALA C O 1
ATOM 4242 N N . SER C 1 82 ? 20.013 22.246 23.929 1.00 25.94 83 SER C N 1
ATOM 4243 C CA . SER C 1 82 ? 18.662 21.845 24.295 1.00 22.51 83 SER C CA 1
ATOM 4244 C C . SER C 1 82 ? 18.725 21.019 25.568 1.00 23.43 83 SER C C 1
ATOM 4245 O O . SER C 1 82 ? 19.710 20.319 25.825 1.00 23.39 83 SER C O 1
ATOM 4253 N N . CYS C 1 83 ? 17.645 21.088 26.349 1.00 23.11 84 CYS C N 1
ATOM 4254 C CA . CYS C 1 83 ? 17.503 20.232 27.521 1.00 24.26 84 CYS C CA 1
ATOM 4255 C C . CYS C 1 83 ? 16.053 19.790 27.697 1.00 24.53 84 CYS C C 1
ATOM 4256 O O . CYS C 1 83 ? 15.670 19.355 28.790 1.00 24.87 84 CYS C O 1
ATOM 4264 N N . LYS C 1 84 ? 15.244 19.908 26.651 1.00 22.28 85 LYS C N 1
ATOM 4265 C CA . LYS C 1 84 ? 13.830 19.572 26.703 1.00 22.19 85 LYS C CA 1
ATOM 4266 C C . LYS C 1 84 ? 13.356 19.357 25.277 1.00 26.05 85 LYS C C 1
ATOM 4267 O O . LYS C 1 84 ? 13.719 20.110 24.377 1.00 25.27 85 LYS C O 1
ATOM 4286 N N . TYR C 1 85 ? 12.542 18.331 25.076 1.00 24.05 86 TYR C N 1
ATOM 4287 C CA . TYR C 1 85 ? 12.040 17.995 23.748 1.00 24.89 86 TYR C CA 1
ATOM 4288 C C . TYR C 1 85 ? 10.893 18.929 23.378 1.00 27.35 86 TYR C C 1
ATOM 4289 O O . TYR C 1 85 ? 9.961 19.113 24.165 1.00 28.02 86 TYR C O 1
ATOM 4307 N N . HIS C 1 86 ? 10.973 19.515 22.183 1.00 26.04 87 HIS C N 1
ATOM 4308 C CA . HIS C 1 86 ? 10.020 20.507 21.697 1.00 27.30 87 HIS C CA 1
ATOM 4309 C C . HIS C 1 86 ? 9.033 19.841 20.745 1.00 25.39 87 HIS C C 1
ATOM 4310 O O . HIS C 1 86 ? 9.441 19.161 19.795 1.00 28.70 87 HIS C O 1
ATOM 4324 N N . TYR C 1 87 ? 7.743 20.032 21.006 1.00 27.02 88 TYR C N 1
ATOM 4325 C CA . TYR C 1 87 ? 6.704 19.475 20.156 1.00 32.27 88 TYR C CA 1
ATOM 4326 C C . TYR C 1 87 ? 5.957 20.571 19.397 1.00 45.72 88 TYR C C 1
ATOM 4327 O O . TYR C 1 87 ? 6.133 21.762 19.644 1.00 55.36 88 TYR C O 1
ATOM 4346 N N . GLY D 3 1 ? 24.340 4.095 -2.724 1.00 46.94 -7 GLY D N 1
ATOM 4347 C CA . GLY D 3 1 ? 23.638 4.195 -1.417 1.00 52.98 -7 GLY D CA 1
ATOM 4348 C C . GLY D 3 1 ? 24.049 5.396 -0.595 1.00 48.24 -7 GLY D C 1
ATOM 4349 O O . GLY D 3 1 ? 25.024 6.082 -0.916 1.00 64.40 -7 GLY D O 1
ATOM 4355 N N . LEU D 3 2 ? 23.300 5.640 0.479 1.00 50.53 -6 LEU D N 1
ATOM 4356 C CA . LEU D 3 2 ? 23.552 6.774 1.356 1.00 40.05 -6 LEU D CA 1
ATOM 4357 C C . LEU D 3 2 ? 24.436 6.341 2.514 1.00 43.46 -6 LEU D C 1
ATOM 4358 O O . LEU D 3 2 ? 24.340 5.213 3.006 1.00 28.65 -6 LEU D O 1
ATOM 4374 N N . VAL D 3 3 ? 25.295 7.254 2.947 1.00 51.80 -5 VAL D N 1
ATOM 4375 C CA . VAL D 3 3 ? 26.329 6.951 3.928 1.00 35.70 -5 VAL D CA 1
ATOM 4376 C C . VAL D 3 3 ? 26.468 8.162 4.825 1.00 29.39 -5 VAL D C 1
ATOM 4377 O O . VAL D 3 3 ? 26.466 9.299 4.320 1.00 31.07 -5 VAL D O 1
ATOM 4390 N N . PRO D 3 4 ? 26.584 7.984 6.136 1.00 30.18 -4 PRO D N 1
ATOM 4391 C CA . PRO D 3 4 ? 26.749 9.151 7.004 1.00 30.72 -4 PRO D CA 1
ATOM 4392 C C . PRO D 3 4 ? 28.036 9.874 6.663 1.00 31.59 -4 PRO D C 1
ATOM 4393 O O . PRO D 3 4 ? 28.972 9.284 6.124 1.00 31.37 -4 PRO D O 1
ATOM 4404 N N . ARG D 3 5 ? 28.022 11.184 6.875 1.00 33.23 -3 ARG D N 1
ATOM 4405 C CA . ARG D 3 5 ? 29.208 11.975 6.618 1.00 39.14 -3 ARG D CA 1
ATOM 4406 C C . ARG D 3 5 ? 30.359 11.430 7.450 1.00 34.37 -3 ARG D C 1
ATOM 4407 O O . ARG D 3 5 ? 30.218 11.167 8.648 1.00 35.17 -3 ARG D O 1
ATOM 4428 N N . GLY D 3 6 ? 31.508 11.286 6.801 1.00 36.50 -2 GLY D N 1
ATOM 4429 C CA . GLY D 3 6 ? 32.688 10.749 7.432 1.00 57.18 -2 GLY D CA 1
ATOM 4430 C C . GLY D 3 6 ? 32.739 9.244 7.476 1.00 63.85 -2 GLY D C 1
ATOM 4431 O O . GLY D 3 6 ? 33.625 8.688 8.136 1.00 43.81 -2 GLY D O 1
ATOM 4435 N N . SER D 3 7 ? 31.809 8.567 6.812 1.00 44.10 -1 SER D N 1
ATOM 4436 C CA . SER D 3 7 ? 31.775 7.116 6.771 1.00 34.37 -1 SER D CA 1
ATOM 4437 C C . SER D 3 7 ? 31.955 6.656 5.334 1.00 33.11 -1 SER D C 1
ATOM 4438 O O . SER D 3 7 ? 31.696 7.401 4.384 1.00 41.85 -1 SER D O 1
ATOM 4446 N N . HIS D 3 8 ? 32.403 5.416 5.190 1.00 28.75 0 HIS D N 1
ATOM 4447 C CA . HIS D 3 8 ? 32.604 4.795 3.891 1.00 41.34 0 HIS D CA 1
ATOM 4448 C C . HIS D 3 8 ? 32.054 3.382 3.946 1.00 50.52 0 HIS D C 1
ATOM 4449 O O . HIS D 3 8 ? 32.297 2.655 4.916 1.00 33.72 0 HIS D O 1
ATOM 4463 N N . MET D 3 9 ? 31.299 3.007 2.918 1.00 33.23 1 MET D N 1
ATOM 4464 C CA . MET D 3 9 ? 30.694 1.687 2.849 1.00 28.70 1 MET D CA 1
ATOM 4465 C C . MET D 3 9 ? 31.628 0.734 2.121 1.00 31.76 1 MET D C 1
ATOM 4466 O O . MET D 3 9 ? 32.124 1.049 1.033 1.00 49.60 1 MET D O 1
ATOM 4480 N N . ILE D 3 10 ? 31.841 -0.433 2.723 1.00 40.86 2 ILE D N 1
ATOM 4481 C CA . ILE D 3 10 ? 32.701 -1.481 2.189 1.00 35.87 2 ILE D CA 1
ATOM 4482 C C . ILE D 3 10 ? 31.826 -2.680 1.855 1.00 29.37 2 ILE D C 1
ATOM 4483 O O . ILE D 3 10 ? 30.932 -3.035 2.634 1.00 33.63 2 ILE D O 1
ATOM 4499 N N . ILE D 3 11 ? 32.084 -3.312 0.711 1.00 33.47 3 ILE D N 1
ATOM 4500 C CA . ILE D 3 11 ? 31.299 -4.455 0.260 1.00 48.24 3 ILE D CA 1
ATOM 4501 C C . ILE D 3 11 ? 32.155 -5.711 0.342 1.00 33.89 3 ILE D C 1
ATOM 4502 O O . ILE D 3 11 ? 33.253 -5.769 -0.230 1.00 37.90 3 ILE D O 1
ATOM 4518 N N . LYS D 3 12 ? 31.630 -6.727 1.021 1.00 43.77 4 LYS D N 1
ATOM 4519 C CA . LYS D 3 12 ? 32.280 -8.022 1.160 1.00 40.38 4 LYS D CA 1
ATOM 4520 C C . LYS D 3 12 ? 31.234 -9.120 1.018 1.00 53.98 4 LYS D C 1
ATOM 4521 O O . LYS D 3 12 ? 30.063 -8.920 1.350 1.00 42.90 4 LYS D O 1
ATOM 4540 N N . ASN D 3 13 ? 31.659 -10.287 0.534 1.00 42.39 5 ASN D N 1
ATOM 4541 C CA . ASN D 3 13 ? 30.732 -11.406 0.438 1.00 38.55 5 ASN D CA 1
ATOM 4542 C C . ASN D 3 13 ? 30.783 -12.235 1.717 1.00 38.71 5 ASN D C 1
ATOM 4543 O O . ASN D 3 13 ? 31.600 -12.001 2.612 1.00 40.86 5 ASN D O 1
ATOM 4554 N N . TYR D 3 14 ? 29.890 -13.225 1.795 1.00 55.60 6 TYR D N 1
ATOM 4555 C CA . TYR D 3 14 ? 29.569 -13.820 3.088 1.00 38.75 6 TYR D CA 1
ATOM 4556 C C . TYR D 3 14 ? 30.708 -14.686 3.606 1.00 41.56 6 TYR D C 1
ATOM 4557 O O . TYR D 3 14 ? 31.070 -14.604 4.785 1.00 44.21 6 TYR D O 1
ATOM 4575 N N . SER D 3 15 ? 31.230 -15.582 2.764 1.00 55.97 7 SER D N 1
ATOM 4576 C CA . SER D 3 15 ? 32.315 -16.465 3.192 1.00 45.41 7 SER D CA 1
ATOM 4577 C C . SER D 3 15 ? 33.441 -15.649 3.807 1.00 42.61 7 SER D C 1
ATOM 4578 O O . SER D 3 15 ? 33.945 -15.956 4.895 1.00 43.15 7 SER D O 1
ATOM 4586 N N . TYR D 3 16 ? 33.828 -14.585 3.106 1.00 42.24 8 TYR D N 1
ATOM 4587 C CA . TYR D 3 16 ? 34.819 -13.630 3.584 1.00 42.56 8 TYR D CA 1
ATOM 4588 C C . TYR D 3 16 ? 34.449 -13.052 4.947 1.00 40.96 8 TYR D C 1
ATOM 4589 O O . TYR D 3 16 ? 35.281 -13.005 5.862 1.00 41.87 8 TYR D O 1
ATOM 4607 N N . ALA D 3 17 ? 33.212 -12.576 5.099 1.00 41.17 9 ALA D N 1
ATOM 4608 C CA . ALA D 3 17 ? 32.855 -11.896 6.341 1.00 39.83 9 ALA D CA 1
ATOM 4609 C C . ALA D 3 17 ? 32.891 -12.852 7.524 1.00 41.03 9 ALA D C 1
ATOM 4610 O O . ALA D 3 17 ? 33.300 -12.469 8.625 1.00 46.39 9 ALA D O 1
ATOM 4617 N N . ARG D 3 18 ? 32.450 -14.095 7.321 1.00 40.43 10 ARG D N 1
ATOM 4618 C CA . ARG D 3 18 ? 32.418 -15.052 8.418 1.00 49.69 10 ARG D CA 1
ATOM 4619 C C . ARG D 3 18 ? 33.824 -15.487 8.804 1.00 58.93 10 ARG D C 1
ATOM 4620 O O . ARG D 3 18 ? 34.084 -15.791 9.973 1.00 65.00 10 ARG D O 1
ATOM 4641 N N . GLN D 3 19 ? 34.739 -15.532 7.838 1.00 44.99 11 GLN D N 1
ATOM 4642 C CA . GLN D 3 19 ? 36.129 -15.816 8.160 1.00 47.26 11 GLN D CA 1
ATOM 4643 C C . GLN D 3 19 ? 36.772 -14.638 8.881 1.00 61.76 11 GLN D C 1
ATOM 4644 O O . GLN D 3 19 ? 37.530 -14.827 9.839 1.00 56.52 11 GLN D O 1
ATOM 4658 N N . ASN D 3 20 ? 36.491 -13.415 8.433 1.00 63.63 12 ASN D N 1
ATOM 4659 C CA . ASN D 3 20 ? 37.168 -12.231 8.949 1.00 41.44 12 ASN D CA 1
ATOM 4660 C C . ASN D 3 20 ? 36.258 -11.399 9.851 1.00 46.93 12 ASN D C 1
ATOM 4661 O O . ASN D 3 20 ? 36.408 -10.176 9.937 1.00 37.31 12 ASN D O 1
ATOM 4672 N N . LEU D 3 21 ? 35.308 -12.045 10.528 1.00 40.05 13 LEU D N 1
ATOM 4673 C CA . LEU D 3 21 ? 34.282 -11.293 11.241 1.00 39.15 13 LEU D CA 1
ATOM 4674 C C . LEU D 3 21 ? 34.903 -10.379 12.292 1.00 36.99 13 LEU D C 1
ATOM 4675 O O . LEU D 3 21 ? 34.543 -9.202 12.397 1.00 34.86 13 LEU D O 1
ATOM 4691 N N . LYS D 3 22 ? 35.850 -10.893 13.075 1.00 37.15 14 LYS D N 1
ATOM 4692 C CA . LYS D 3 22 ? 36.437 -10.070 14.127 1.00 43.80 14 LYS D CA 1
ATOM 4693 C C . LYS D 3 22 ? 37.189 -8.881 13.537 1.00 34.23 14 LYS D C 1
ATOM 4694 O O . LYS D 3 22 ? 37.136 -7.771 14.080 1.00 36.95 14 LYS D O 1
ATOM 4713 N N . ALA D 3 23 ? 37.889 -9.086 12.422 1.00 36.69 15 ALA D N 1
ATOM 4714 C CA . ALA D 3 23 ? 38.613 -7.980 11.802 1.00 43.43 15 ALA D CA 1
ATOM 4715 C C . ALA D 3 23 ? 37.645 -6.903 11.318 1.00 39.59 15 ALA D C 1
ATOM 4716 O O . ALA D 3 23 ? 37.930 -5.705 11.420 1.00 33.11 15 ALA D O 1
ATOM 4723 N N . LEU D 3 24 ? 36.4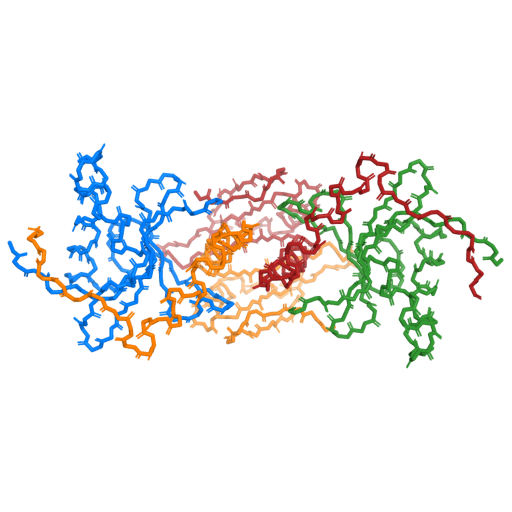81 -7.310 10.805 1.00 34.68 16 LEU D N 1
ATOM 4724 C CA . LEU D 3 24 ? 35.495 -6.338 10.342 1.00 30.45 16 LEU D CA 1
ATOM 4725 C C . LEU D 3 24 ? 34.860 -5.594 11.511 1.00 30.35 16 LEU D C 1
ATOM 4726 O O . LEU D 3 24 ? 34.561 -4.401 11.394 1.00 33.38 16 LEU D O 1
ATOM 4742 N N . MET D 3 25 ? 34.650 -6.271 12.644 1.00 28.50 17 MET D N 1
ATOM 4743 C CA . MET D 3 25 ? 34.112 -5.593 13.820 1.00 37.12 17 MET D CA 1
ATOM 4744 C C . MET D 3 25 ? 35.079 -4.528 14.319 1.00 35.19 17 MET D C 1
ATOM 4745 O O . MET D 3 25 ? 34.659 -3.450 14.746 1.00 30.89 17 MET D O 1
ATOM 4759 N N . THR D 3 26 ? 36.379 -4.812 14.276 1.00 31.58 18 THR D N 1
ATOM 4760 C CA . THR D 3 26 ? 37.369 -3.796 14.608 1.00 35.73 18 THR D CA 1
ATOM 4761 C C . THR D 3 26 ? 37.328 -2.650 13.604 1.00 35.78 18 THR D C 1
ATOM 4762 O O . THR D 3 26 ? 37.378 -1.479 13.985 1.00 33.78 18 THR D O 1
ATOM 4773 N N . LYS D 3 27 ? 37.212 -2.972 12.317 1.00 33.66 19 LYS D N 1
ATOM 4774 C CA . LYS D 3 27 ? 37.298 -1.958 11.270 1.00 34.52 19 LYS D CA 1
ATOM 4775 C C . LYS D 3 27 ? 36.174 -0.936 11.398 1.00 29.10 19 LYS D C 1
ATOM 4776 O O . LYS D 3 27 ? 36.403 0.273 11.304 1.00 33.19 19 LYS D O 1
ATOM 4795 N N . VAL D 3 28 ? 34.939 -1.404 11.581 1.00 32.40 20 VAL D N 1
ATOM 4796 C CA . VAL D 3 28 ? 33.814 -0.472 11.623 1.00 25.07 20 VAL D CA 1
ATOM 4797 C C . VAL D 3 28 ? 33.851 0.347 12.906 1.00 29.07 20 VAL D C 1
ATOM 4798 O O . VAL D 3 28 ? 33.379 1.486 12.935 1.00 34.01 20 VAL D O 1
ATOM 4811 N N . ASN D 3 29 ? 34.414 -0.202 13.981 1.00 27.86 21 ASN D N 1
ATOM 4812 C CA . ASN D 3 29 ? 34.540 0.560 15.218 1.00 35.58 21 ASN D CA 1
ATOM 4813 C C . ASN D 3 29 ? 35.658 1.592 15.108 1.00 38.30 21 ASN D C 1
ATOM 4814 O O . ASN D 3 29 ? 35.508 2.730 15.560 1.00 44.74 21 ASN D O 1
ATOM 4825 N N . ASP D 3 30 ? 36.786 1.223 14.500 1.00 33.94 22 ASP D N 1
ATOM 4826 C CA . ASP D 3 30 ? 37.956 2.098 14.537 1.00 43.16 22 ASP D CA 1
ATOM 4827 C C . ASP D 3 30 ? 37.813 3.253 13.557 1.00 45.13 22 ASP D C 1
ATOM 4828 O O . ASP D 3 30 ? 38.146 4.400 13.875 1.00 35.13 22 ASP D O 1
ATOM 4837 N N . ASP D 3 31 ? 37.308 2.971 12.363 1.00 48.20 23 ASP D N 1
ATOM 4838 C CA . ASP D 3 31 ? 37.292 3.939 11.279 1.00 28.89 23 ASP D CA 1
ATOM 4839 C C . ASP D 3 31 ? 35.896 4.436 10.929 1.00 43.22 23 ASP D C 1
ATOM 4840 O O . ASP D 3 31 ? 35.742 5.174 9.950 1.00 37.79 23 ASP D O 1
ATOM 4849 N N . SER D 3 32 ? 34.881 4.069 11.702 1.00 25.51 24 SER D N 1
ATOM 4850 C CA . SER D 3 32 ? 33.515 4.516 11.439 1.00 42.05 24 SER D CA 1
ATOM 4851 C C . SER D 3 32 ? 33.105 4.193 10.003 1.00 60.39 24 SER D C 1
ATOM 4852 O O . SER D 3 32 ? 32.377 4.949 9.357 1.00 46.81 24 SER D O 1
ATOM 4860 N N . ASP D 3 33 ? 33.603 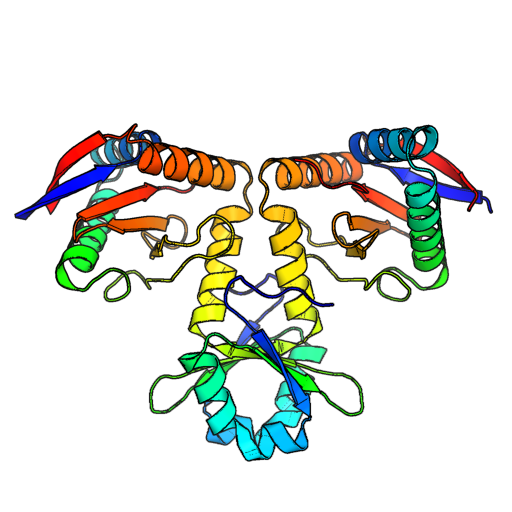3.077 9.487 1.00 34.63 25 ASP D N 1
ATOM 4861 C CA . ASP D 3 33 ? 33.135 2.539 8.221 1.00 40.07 25 ASP D CA 1
ATOM 4862 C C . ASP D 3 33 ? 32.027 1.523 8.472 1.00 31.34 25 ASP D C 1
ATOM 4863 O O . ASP D 3 33 ? 31.720 1.160 9.610 1.00 31.16 25 ASP D O 1
ATOM 4872 N N . MET D 3 34 ? 31.394 1.102 7.385 1.00 29.65 26 MET D N 1
ATOM 4873 C CA . MET D 3 34 ? 30.290 0.161 7.424 1.00 26.96 26 MET D CA 1
ATOM 4874 C C . MET D 3 34 ? 30.492 -0.843 6.306 1.00 37.53 26 MET D C 1
ATOM 4875 O O . MET D 3 34 ? 31.061 -0.524 5.256 1.00 30.74 26 MET D O 1
ATOM 4889 N N . VAL D 3 35 ? 30.046 -2.065 6.559 1.00 26.20 27 VAL D N 1
ATOM 4890 C CA . VAL D 3 35 ? 30.289 -3.192 5.675 1.00 26.20 27 VAL D CA 1
ATOM 4891 C C . VAL D 3 35 ? 28.945 -3.776 5.281 1.00 27.73 27 VAL D C 1
ATOM 4892 O O . VAL D 3 35 ? 28.145 -4.156 6.145 1.00 29.33 27 VAL D O 1
ATOM 4905 N N . THR D 3 36 ? 28.682 -3.793 3.982 1.00 29.10 28 THR D N 1
ATOM 4906 C CA . THR D 3 36 ? 27.605 -4.579 3.407 1.00 28.19 28 THR D CA 1
ATOM 4907 C C . THR D 3 36 ? 28.156 -5.961 3.097 1.00 34.51 28 THR D C 1
ATOM 4908 O O . THR D 3 36 ? 29.086 -6.097 2.294 1.00 31.57 28 THR D O 1
ATOM 4919 N N . VAL D 3 37 ? 27.602 -6.970 3.752 1.00 31.65 29 VAL D N 1
ATOM 4920 C CA . VAL D 3 37 ? 27.943 -8.361 3.497 1.00 29.61 29 VAL D CA 1
ATOM 4921 C C . VAL D 3 37 ? 26.912 -8.927 2.533 1.00 45.08 29 VAL D C 1
ATOM 4922 O O . VAL D 3 37 ? 25.714 -8.958 2.843 1.00 29.83 29 VAL D O 1
ATOM 4935 N N . THR D 3 38 ? 27.370 -9.376 1.367 1.00 50.48 30 THR D N 1
ATOM 4936 C CA . THR D 3 38 ? 26.479 -9.886 0.337 1.00 35.23 30 THR D CA 1
ATOM 4937 C C . THR D 3 38 ? 26.251 -11.383 0.491 1.00 40.13 30 THR D C 1
ATOM 4938 O O . THR D 3 38 ? 27.101 -12.120 0.997 1.00 45.40 30 THR D O 1
ATOM 4949 N N . SER D 3 39 ? 25.067 -11.810 0.066 1.00 46.89 31 SER D N 1
ATOM 4950 C CA . SER D 3 39 ? 24.635 -13.196 0.110 1.00 56.61 31 SER D CA 1
ATOM 4951 C C . SER D 3 39 ? 24.341 -13.653 -1.310 1.00 42.27 31 SER D C 1
ATOM 4952 O O . SER D 3 39 ? 23.904 -12.863 -2.153 1.00 43.47 31 SER D O 1
ATOM 4960 N N . THR D 3 40 ? 24.589 -14.938 -1.579 1.00 52.98 32 THR D N 1
ATOM 4961 C CA . THR D 3 40 ? 24.316 -15.456 -2.916 1.00 65.42 32 THR D CA 1
ATOM 4962 C C . THR D 3 40 ? 22.875 -15.179 -3.307 1.00 65.64 32 THR D C 1
ATOM 4963 O O . THR D 3 40 ? 22.578 -14.981 -4.491 1.00 86.25 32 THR D O 1
ATOM 4974 N N . ASP D 3 41 ? 21.981 -15.097 -2.320 1.00 44.40 33 ASP D N 1
ATOM 4975 C CA . ASP D 3 41 ? 20.552 -14.948 -2.564 1.00 41.57 33 ASP D CA 1
ATOM 4976 C C . ASP D 3 41 ? 20.063 -13.528 -2.307 1.00 65.89 33 ASP D C 1
ATOM 4977 O O . ASP D 3 41 ? 18.852 -13.304 -2.171 1.00 70.32 33 ASP D O 1
ATOM 4986 N N . ASP D 3 42 ? 20.981 -12.572 -2.226 1.00 56.24 34 ASP D N 1
ATOM 4987 C CA . ASP D 3 42 ? 20.647 -11.161 -2.100 1.00 41.35 34 ASP D CA 1
ATOM 4988 C C . ASP D 3 42 ? 19.991 -10.835 -0.763 1.00 55.53 34 ASP D C 1
ATOM 4989 O O . ASP D 3 42 ? 19.350 -9.786 -0.621 1.00 66.44 34 ASP D O 1
ATOM 4998 N N . LYS D 3 43 ? 20.109 -11.718 0.227 1.00 51.20 35 LYS D N 1
ATOM 4999 C CA . LYS D 3 43 ? 19.610 -11.421 1.573 1.00 49.36 35 LYS D CA 1
ATOM 5000 C C . LYS D 3 43 ? 20.732 -10.796 2.403 1.00 33.91 35 LYS D C 1
ATOM 5001 O O . LYS D 3 43 ? 21.247 -11.368 3.366 1.00 33.87 35 LYS D O 1
ATOM 5020 N N . ASN D 3 44 ? 21.119 -9.594 1.988 1.00 34.10 36 ASN D N 1
ATOM 5021 C CA . ASN D 3 44 ? 22.335 -8.979 2.494 1.00 29.52 36 ASN D CA 1
ATOM 5022 C C . ASN D 3 44 ? 22.095 -8.267 3.824 1.00 27.15 36 ASN D C 1
ATOM 5023 O O . ASN D 3 44 ? 20.961 -8.002 4.231 1.00 28.05 36 ASN D O 1
ATOM 5034 N N . VAL D 3 45 ? 23.200 -7.935 4.492 1.00 28.86 37 VAL D N 1
ATOM 5035 C CA . VAL D 3 45 ? 23.160 -7.214 5.756 1.00 25.90 37 VAL D CA 1
ATOM 5036 C C . VAL D 3 45 ? 24.156 -6.062 5.711 1.00 26.80 37 VAL D C 1
ATOM 5037 O O . VAL D 3 45 ? 25.086 -6.030 4.898 1.00 25.75 37 VAL D O 1
ATOM 5050 N N . VAL D 3 46 ? 23.943 -5.102 6.608 1.00 22.54 38 VAL D N 1
ATOM 5051 C CA . VAL D 3 46 ? 24.889 -4.021 6.851 1.00 23.32 38 VAL D CA 1
ATOM 5052 C C . VAL D 3 46 ? 25.389 -4.145 8.283 1.00 25.85 38 VAL D C 1
ATOM 5053 O O . VAL D 3 46 ? 24.590 -4.301 9.217 1.00 23.29 38 VAL D O 1
ATOM 5066 N N . ILE D 3 47 ? 26.708 -4.074 8.453 1.00 26.23 39 ILE D N 1
ATOM 5067 C CA . ILE D 3 47 ? 27.350 -4.126 9.761 1.00 24.24 39 ILE D CA 1
ATOM 5068 C C . ILE D 3 47 ? 27.907 -2.746 10.072 1.00 23.44 39 ILE D C 1
ATOM 5069 O O . ILE D 3 47 ? 28.670 -2.180 9.278 1.00 24.54 39 ILE D O 1
ATOM 5085 N N . MET D 3 48 ? 27.533 -2.214 11.231 1.00 22.92 40 MET D N 1
ATOM 5086 C CA . MET D 3 48 ? 28.043 -0.947 11.729 1.00 21.95 40 MET D CA 1
ATOM 5087 C C . MET D 3 48 ? 28.408 -1.101 13.197 1.00 23.81 40 MET D C 1
ATOM 5088 O O . MET D 3 48 ? 27.964 -2.028 13.882 1.00 24.18 40 MET D O 1
ATOM 5102 N N . SER D 3 49 ? 29.249 -0.186 13.665 1.00 23.84 41 SER D N 1
ATOM 5103 C CA . SER D 3 49 ? 29.578 -0.144 15.080 1.00 28.16 41 SER D CA 1
ATOM 5104 C C . SER D 3 49 ? 28.317 0.145 15.882 1.00 23.02 41 SER D C 1
ATOM 5105 O O . SER D 3 49 ? 27.409 0.841 15.421 1.00 22.51 41 SER D O 1
ATOM 5113 N N . GLU D 3 50 ? 28.244 -0.439 17.078 1.00 24.27 42 GLU D N 1
ATOM 5114 C CA . GLU D 3 50 ? 27.122 -0.162 17.966 1.00 28.62 42 GLU D CA 1
ATOM 5115 C C . GLU D 3 50 ? 27.002 1.337 18.217 1.00 24.26 42 GLU D C 1
ATOM 5116 O O . GLU D 3 50 ? 25.893 1.874 18.314 1.00 24.44 42 GLU D O 1
ATOM 5128 N N . SER D 3 51 ? 28.140 2.033 18.311 1.00 26.70 43 SER D N 1
ATOM 5129 C CA . SER D 3 51 ? 28.113 3.474 18.540 1.00 22.76 43 SER D CA 1
ATOM 5130 C C . SER D 3 51 ? 27.432 4.189 17.379 1.00 20.32 43 SER D C 1
ATOM 5131 O O . SER D 3 51 ? 26.552 5.028 17.586 1.00 21.82 43 SER D O 1
ATOM 5139 N N . ASP D 3 52 ? 27.817 3.859 16.144 1.00 25.96 44 ASP D N 1
ATOM 5140 C CA . ASP D 3 52 ? 27.210 4.506 14.982 1.00 23.24 44 ASP D CA 1
ATOM 5141 C C . ASP D 3 52 ? 25.727 4.177 14.877 1.00 20.77 44 ASP D C 1
ATOM 5142 O O . ASP D 3 52 ? 24.923 5.031 14.493 1.00 20.36 44 ASP D O 1
ATOM 5151 N N . TYR D 3 53 ? 25.337 2.955 15.242 1.00 21.96 45 TYR D N 1
ATOM 5152 C CA . TYR D 3 53 ? 23.915 2.637 15.284 1.00 22.95 45 TYR D CA 1
ATOM 5153 C C . TYR D 3 53 ? 23.202 3.527 16.292 1.00 22.48 45 TYR D C 1
ATOM 5154 O O . TYR D 3 53 ? 22.184 4.148 15.978 1.00 22.56 45 TYR D O 1
ATOM 5172 N N . ASN D 3 54 ? 23.729 3.605 17.517 1.00 24.32 46 ASN D N 1
ATOM 5173 C CA . ASN D 3 54 ? 23.102 4.438 18.538 1.00 25.56 46 ASN D CA 1
ATOM 5174 C C . ASN D 3 54 ? 23.062 5.897 18.100 1.00 23.39 46 ASN D C 1
ATOM 5175 O O . ASN D 3 54 ? 22.084 6.602 18.364 1.00 25.58 46 ASN D O 1
ATOM 5186 N N . SER D 3 55 ? 24.117 6.367 17.428 1.00 23.37 47 SER D N 1
ATOM 5187 C CA . SER D 3 55 ? 24.139 7.743 16.935 1.00 26.01 47 SER D CA 1
ATOM 5188 C C . SER D 3 55 ? 23.020 7.976 15.922 1.00 26.60 47 SER D C 1
ATOM 5189 O O . SER D 3 55 ? 22.314 8.989 15.980 1.00 24.78 47 SER D O 1
ATOM 5197 N N . MET D 3 56 ? 22.827 7.031 15.000 1.00 20.70 48 MET D N 1
ATOM 5198 C CA . MET D 3 56 ? 21.805 7.185 13.968 1.00 22.93 48 MET D CA 1
ATOM 5199 C C . MET D 3 56 ? 20.409 7.220 14.579 1.00 22.02 48 MET D C 1
ATOM 5200 O O . MET D 3 56 ? 19.580 8.060 14.213 1.00 27.82 48 MET D O 1
ATOM 5214 N N . MET D 3 57 ? 20.131 6.310 15.515 1.00 24.13 49 MET D N 1
ATOM 5215 C CA . MET D 3 57 ? 18.821 6.266 16.159 1.00 22.75 49 MET D CA 1
ATOM 5216 C C . MET D 3 57 ? 18.591 7.510 17.012 1.00 19.85 49 MET D C 1
ATOM 5217 O O . MET D 3 57 ? 17.480 8.048 17.043 1.00 24.72 49 MET D O 1
ATOM 5231 N N . GLU D 3 58 ? 19.634 7.990 17.698 1.00 21.46 50 GLU D N 1
ATOM 5232 C CA . GLU D 3 58 ? 19.522 9.224 18.476 1.00 22.48 50 GLU D CA 1
ATOM 5233 C C . GLU D 3 58 ? 19.266 10.422 17.567 1.00 22.88 50 GLU D C 1
ATOM 5234 O O . GLU D 3 58 ? 18.411 11.261 17.862 1.00 23.42 50 GLU D O 1
ATOM 5246 N N . THR D 3 59 ? 19.999 10.519 16.456 1.00 26.50 51 THR D N 1
ATOM 5247 C CA . THR D 3 59 ? 19.760 11.579 15.482 1.00 26.09 51 THR D CA 1
ATOM 5248 C C . THR D 3 59 ? 18.339 11.512 14.943 1.00 26.92 51 THR D C 1
ATOM 5249 O O . THR D 3 59 ? 17.630 12.523 14.893 1.00 24.76 51 THR D O 1
ATOM 5260 N N . LEU D 3 60 ? 17.899 10.314 14.552 1.00 22.35 52 LEU D N 1
ATOM 5261 C CA . LEU D 3 60 ? 16.527 10.128 14.096 1.00 24.02 52 LEU D CA 1
ATOM 5262 C C . LEU D 3 60 ? 15.532 10.619 15.146 1.00 31.21 52 LEU D C 1
ATOM 5263 O O . LEU D 3 60 ? 14.633 11.410 14.847 1.00 29.98 52 LEU D O 1
ATOM 5279 N N . TYR D 3 61 ? 15.682 10.160 16.392 1.00 22.61 53 TYR D N 1
ATOM 5280 C CA . TYR D 3 61 ? 14.741 10.535 17.444 1.00 20.25 53 TYR D CA 1
ATOM 5281 C C . TYR D 3 61 ? 14.635 12.051 17.570 1.00 22.50 53 TYR D C 1
ATOM 5282 O O . TYR D 3 61 ? 13.540 12.607 17.694 1.00 28.12 53 TYR D O 1
ATOM 5300 N N . LEU D 3 62 ? 15.771 12.742 17.525 1.00 25.14 54 LEU D N 1
ATOM 5301 C CA . LEU D 3 62 ? 15.767 14.182 17.764 1.00 26.98 54 LEU D CA 1
ATOM 5302 C C . LEU D 3 62 ? 15.204 14.938 16.566 1.00 27.69 54 LEU D C 1
ATOM 5303 O O . LEU D 3 62 ? 14.514 15.950 16.724 1.00 32.16 54 LEU D O 1
ATOM 5319 N N . GLN D 3 63 ? 15.470 14.456 15.361 1.00 27.88 55 GLN D N 1
ATOM 5320 C CA . GLN D 3 63 ? 15.062 15.175 14.164 1.00 45.64 55 GLN D CA 1
ATOM 5321 C C . GLN D 3 63 ? 13.647 14.848 13.713 1.00 44.28 55 GLN D C 1
ATOM 5322 O O . GLN D 3 63 ? 13.105 15.561 12.856 1.00 31.22 55 GLN D O 1
ATOM 5336 N N . GLN D 3 64 ? 13.039 13.792 14.258 1.00 29.03 56 GLN D N 1
ATOM 5337 C CA . GLN D 3 64 ? 11.834 13.254 13.643 1.00 36.02 56 GLN D CA 1
ATOM 5338 C C . GLN D 3 64 ? 10.611 14.120 13.899 1.00 52.16 56 GLN D C 1
ATOM 5339 O O . GLN D 3 64 ? 9.599 13.946 13.219 1.00 30.46 56 GLN D O 1
ATOM 5353 N N . ASN D 3 65 ? 10.671 15.026 14.863 1.00 31.73 57 ASN D N 1
ATOM 5354 C CA . ASN D 3 65 ? 9.570 15.933 15.118 1.00 28.07 57 ASN D CA 1
ATOM 5355 C C . ASN D 3 65 ? 9.995 17.249 14.512 1.00 26.12 57 ASN D C 1
ATOM 5356 O O . ASN D 3 65 ? 10.992 17.833 14.981 1.00 28.58 57 ASN D O 1
ATOM 5367 N N . PRO D 3 66 ? 9.316 17.745 13.474 1.00 28.42 58 PRO D N 1
ATOM 5368 C CA . PRO D 3 66 ? 9.809 18.971 12.817 1.00 25.14 58 PRO D CA 1
ATOM 5369 C C . PRO D 3 66 ? 10.021 20.125 13.781 1.00 25.35 58 PRO D C 1
ATOM 5370 O O . PRO D 3 66 ? 10.958 20.910 13.600 1.00 32.78 58 PRO D O 1
ATOM 5381 N N . ASN D 3 67 ? 9.232 20.197 14.858 1.00 28.28 59 ASN D N 1
ATOM 5382 C CA . ASN D 3 67 ? 9.350 21.315 15.788 1.00 29.86 59 ASN D CA 1
ATOM 5383 C C . ASN D 3 67 ? 10.598 21.164 16.641 1.00 24.23 59 ASN D C 1
ATOM 5384 O O . ASN D 3 67 ? 11.328 22.132 16.862 1.00 26.63 59 ASN D O 1
ATOM 5395 N N . ASN D 3 68 ? 10.881 19.946 17.101 1.00 26.94 60 ASN D N 1
ATOM 5396 C CA . ASN D 3 68 ? 12.131 19.728 17.815 1.00 25.92 60 ASN D CA 1
ATOM 5397 C C . ASN D 3 68 ? 13.320 19.942 16.888 1.00 26.05 60 ASN D C 1
ATOM 5398 O O . ASN D 3 68 ? 14.325 20.545 17.282 1.00 30.03 60 ASN D O 1
ATOM 5409 N N . ALA D 3 69 ? 13.215 19.474 15.643 1.00 26.51 61 ALA D N 1
ATOM 5410 C CA . ALA D 3 69 ? 14.302 19.669 14.689 1.00 31.84 61 ALA D CA 1
ATOM 5411 C C . ALA D 3 69 ? 14.587 21.155 14.492 1.00 29.91 61 ALA D C 1
ATOM 5412 O O . ALA D 3 69 ? 15.748 21.572 14.440 1.00 26.57 61 ALA D O 1
ATOM 5419 N N . GLU D 3 70 ? 13.540 21.977 14.402 1.00 27.60 62 GLU D N 1
ATOM 5420 C CA . GLU D 3 70 ? 13.750 23.410 14.222 1.00 26.50 62 GLU D CA 1
ATOM 5421 C C . GLU D 3 70 ? 14.307 24.039 15.496 1.00 29.32 62 GLU D C 1
ATOM 5422 O O . GLU D 3 70 ? 15.145 24.945 15.439 1.00 32.66 62 GLU D O 1
ATOM 5434 N N . HIS D 3 71 ? 13.859 23.567 16.657 1.00 28.26 63 HIS D N 1
ATOM 5435 C CA . HIS D 3 71 ? 14.384 24.074 17.921 1.00 29.01 63 HIS D CA 1
ATOM 5436 C C . HIS D 3 71 ? 15.880 23.767 18.051 1.00 28.65 63 HIS D C 1
ATOM 5437 O O . HIS D 3 71 ? 16.666 24.627 18.463 1.00 27.68 63 HIS D O 1
ATOM 5451 N N . LEU D 3 72 ? 16.303 22.571 17.637 1.00 29.03 64 LEU D N 1
ATOM 5452 C CA . LEU D 3 72 ? 17.726 22.233 17.643 1.00 22.92 64 LEU D CA 1
ATOM 5453 C C . LEU D 3 72 ? 18.501 23.062 16.621 1.00 29.09 64 LEU D C 1
ATOM 5454 O O . LEU D 3 72 ? 19.582 23.580 16.926 1.00 27.97 64 LEU D O 1
ATOM 5470 N N . ALA D 3 73 ? 17.976 23.190 15.397 1.00 28.93 65 ALA D N 1
ATOM 5471 C CA . ALA D 3 73 ? 18.677 23.955 14.367 1.00 34.11 65 ALA D CA 1
ATOM 5472 C C . ALA D 3 73 ? 18.871 25.402 14.805 1.00 35.81 65 ALA D C 1
ATOM 5473 O O . ALA D 3 73 ? 19.979 25.945 14.735 1.00 31.28 65 ALA D O 1
ATOM 5480 N N . GLN D 3 74 ? 17.796 26.051 15.254 1.00 28.28 66 GLN D N 1
ATOM 5481 C CA . GLN D 3 74 ? 17.905 27.448 15.660 1.00 31.86 66 GLN D CA 1
ATOM 5482 C C . GLN D 3 74 ? 18.882 27.596 16.820 1.00 28.25 66 GLN D C 1
ATOM 5483 O O . GLN D 3 74 ? 19.679 28.540 16.857 1.00 29.64 66 GLN D O 1
ATOM 5497 N N . SER D 3 75 ? 18.830 26.675 17.785 1.00 29.68 67 SER D N 1
ATOM 5498 C CA . SER D 3 75 ? 19.657 26.810 18.981 1.00 34.42 67 SER D CA 1
ATOM 5499 C C . SER D 3 75 ? 21.133 26.619 18.651 1.00 27.07 67 SER D C 1
ATOM 5500 O O . SER D 3 75 ? 21.991 27.318 19.196 1.00 27.26 67 SER D O 1
ATOM 5508 N N . ILE D 3 76 ? 21.452 25.684 17.755 1.00 24.05 68 ILE D N 1
ATOM 5509 C CA . ILE D 3 76 ? 22.844 25.505 17.354 1.00 26.15 68 ILE D CA 1
ATOM 5510 C C . ILE D 3 76 ? 23.305 26.691 16.510 1.00 28.13 68 ILE D C 1
ATOM 5511 O O . ILE D 3 76 ? 24.468 27.107 16.588 1.00 28.32 68 ILE D O 1
ATOM 5527 N N . ALA D 3 77 ? 22.411 27.263 15.702 1.00 33.29 69 ALA D N 1
ATOM 5528 C CA . ALA D 3 77 ? 22.755 28.486 14.983 1.00 31.23 69 ALA D CA 1
ATOM 5529 C C . ALA D 3 77 ? 22.976 29.642 15.954 1.00 35.12 69 ALA D C 1
ATOM 5530 O O . ALA D 3 77 ? 23.888 30.453 15.765 1.00 32.35 69 ALA D O 1
ATOM 5537 N N . ASP D 3 78 ? 22.156 29.730 17.006 1.00 29.15 70 ASP D N 1
ATOM 5538 C CA . ASP D 3 78 ? 22.350 30.762 18.021 1.00 29.83 70 ASP D CA 1
ATOM 5539 C C . ASP D 3 78 ? 23.710 30.608 18.683 1.00 39.10 70 ASP D C 1
ATOM 5540 O O . ASP D 3 78 ? 24.464 31.576 18.813 1.00 36.01 70 ASP D O 1
ATOM 5549 N N . LEU D 3 79 ? 24.044 29.384 19.096 1.00 35.31 71 LEU D N 1
ATOM 5550 C CA . LEU D 3 79 ? 25.300 29.149 19.800 1.00 31.22 71 LEU D CA 1
ATOM 5551 C C . LEU D 3 79 ? 26.497 29.522 18.931 1.00 28.33 71 LEU D C 1
ATOM 5552 O O . LEU D 3 79 ? 27.470 30.108 19.415 1.00 31.38 71 LEU D O 1
ATOM 5568 N N . GLU D 3 80 ? 26.444 29.193 17.641 1.00 28.62 72 GLU D N 1
ATOM 5569 C CA . GLU D 3 80 ? 27.574 29.493 16.769 1.00 31.38 72 GLU D CA 1
ATOM 5570 C C . GLU D 3 80 ? 27.726 30.993 16.551 1.00 33.58 72 GLU D C 1
ATOM 5571 O O . GLU D 3 80 ? 28.826 31.467 16.248 1.00 36.16 72 GLU D O 1
ATOM 5583 N N . ARG D 3 81 ? 26.651 31.760 16.723 1.00 30.95 73 ARG D N 1
ATOM 5584 C CA . ARG D 3 81 ? 26.681 33.193 16.459 1.00 34.52 73 ARG D CA 1
ATOM 5585 C C . ARG D 3 81 ? 26.886 34.034 17.715 1.00 52.22 73 ARG D C 1
ATOM 5586 O O . ARG D 3 81 ? 26.808 35.264 17.643 1.00 46.46 73 ARG D O 1
ATOM 5607 N N . GLY D 3 82 ? 27.159 33.416 18.858 1.00 36.81 74 GLY D N 1
ATOM 5608 C CA . GLY D 3 82 ? 27.280 34.192 20.074 1.00 53.75 74 GLY D CA 1
ATOM 5609 C C . GLY D 3 82 ? 25.972 34.688 20.652 1.00 40.83 74 GLY D C 1
ATOM 5610 O O . GLY D 3 82 ? 25.986 35.407 21.657 1.00 70.20 74 GLY D O 1
ATOM 5614 N N . LYS D 3 83 ? 24.841 34.312 20.054 1.00 39.27 75 LYS D N 1
ATOM 5615 C CA . LYS D 3 83 ? 23.507 34.683 20.532 1.00 44.28 75 LYS D CA 1
ATOM 5616 C C . LYS D 3 83 ? 23.128 33.773 21.700 1.00 36.68 75 LYS D C 1
ATOM 5617 O O . LYS D 3 83 ? 22.319 32.852 21.582 1.00 52.18 75 LYS D O 1
ATOM 5636 N N . THR D 3 84 ? 23.747 34.037 22.850 1.00 36.43 76 THR D N 1
ATOM 5637 C CA . THR D 3 84 ? 23.703 33.076 23.941 1.00 35.67 76 THR D CA 1
ATOM 5638 C C . THR D 3 84 ? 23.470 33.728 25.296 1.00 47.54 76 THR D C 1
ATOM 5639 O O . THR D 3 84 ? 23.579 34.946 25.476 1.00 44.68 76 THR D O 1
ATOM 5650 N N . ILE D 3 85 ? 23.168 32.855 26.255 1.00 35.53 77 ILE D N 1
ATOM 5651 C CA . ILE D 3 85 ? 23.074 33.193 27.668 1.00 42.41 77 ILE D CA 1
ATOM 5652 C C . ILE D 3 85 ? 24.171 32.432 28.398 1.00 51.27 77 ILE D C 1
ATOM 5653 O O . ILE D 3 85 ? 24.249 31.198 28.305 1.00 36.78 77 ILE D O 1
ATOM 5669 N N . THR D 3 86 ? 25.002 33.164 29.134 1.00 43.35 78 THR D N 1
ATOM 5670 C CA . THR D 3 86 ? 26.063 32.589 29.949 1.00 29.55 78 THR D CA 1
ATOM 5671 C C . THR D 3 86 ? 25.742 32.794 31.422 1.00 67.31 78 THR D C 1
ATOM 5672 O O . THR D 3 86 ? 25.621 33.934 31.891 1.00 69.52 78 THR D O 1
ATOM 5683 N N . LYS D 3 87 ? 25.615 31.685 32.142 1.00 45.70 79 LYS D N 1
ATOM 5684 C CA . LYS D 3 87 ? 25.272 31.689 33.552 1.00 46.77 79 LYS D CA 1
ATOM 5685 C C . LYS D 3 87 ? 26.215 30.764 34.308 1.00 54.64 79 LYS D C 1
ATOM 5686 O O . LYS D 3 87 ? 26.523 29.662 33.846 1.00 44.13 79 LYS D O 1
ATOM 5705 N N . ASP D 3 88 ? 26.677 31.224 35.466 1.00 75.05 80 ASP D N 1
ATOM 5706 C CA . ASP D 3 88 ? 27.252 30.327 36.458 1.00 45.13 80 ASP D CA 1
ATOM 5707 C C . ASP D 3 88 ? 26.127 29.576 37.155 1.00 41.51 80 ASP D C 1
ATOM 5708 O O . ASP D 3 88 ? 25.179 30.193 37.650 1.00 42.19 80 ASP D O 1
ATOM 5717 N N . ILE D 3 89 ? 26.220 28.246 37.179 1.00 39.08 81 ILE D N 1
ATOM 5718 C CA . ILE D 3 89 ? 25.269 27.427 37.919 1.00 50.51 81 ILE D CA 1
ATOM 5719 C C . ILE D 3 89 ? 26.007 26.489 38.864 1.00 60.00 81 ILE D C 1
ATOM 5720 O O . ILE D 3 89 ? 27.088 25.976 38.554 1.00 71.42 81 ILE D O 1
ATOM 5736 N N . ASP D 3 90 ? 25.391 26.247 40.018 1.00 77.01 82 ASP D N 1
ATOM 5737 C CA . ASP D 3 90 ? 25.893 25.304 41.005 1.00 67.72 82 ASP D CA 1
ATOM 5738 C C . ASP D 3 90 ? 25.201 23.956 40.857 1.00 58.19 82 ASP D C 1
ATOM 5739 O O . ASP D 3 90 ? 24.031 23.871 40.474 1.00 76.91 82 ASP D O 1
ATOM 5748 N N . VAL D 3 91 ? 25.945 22.903 41.174 1.00 72.04 83 VAL D N 1
ATOM 5749 C CA . VAL D 3 91 ? 25.485 21.539 40.990 1.00 74.67 83 VAL D CA 1
ATOM 5750 C C . VAL D 3 91 ? 24.812 21.070 42.273 1.00 68.40 83 VAL D C 1
ATOM 5751 O O . VAL D 3 91 ? 24.363 21.879 43.084 1.00 85.97 83 VAL D O 1
#

Foldseek 3Di:
DDADEAEDPVQVVVLVVCVVPPVLLNVLVVVVVVCCLVPNQCDDAQRWDADDDVLHQWIWGDSDPAWIFIWHADPSHIYTHHGGDDD/DDDDDPQEEEAEEEDVVCVVCVVVVQVVQVPRVYKYWYAYPVRPIDIDHHPVVVVVVVVVCVQPVPVVSVVVVVVVVVCVVVVVDDDDDDDD/DDADEAEDVVQVVVLVVCVVPPVLLNVLVVVVVVCCLPPNQCDDAQRKDADDDVLHQWIWGHSDPAWTFIWHADPSHIYTHHTGDDD/DDDPPQEEEAEEEDVVCVVCVVVVQCVQVVRVYKYWYAYPVRPIDIDHHPVVVVVVVVVCVQPVPVVSVVVVVVVVVCVVVVVDDDDDDDD

CATH classification: 3.30.2310.20

Radius of gyration: 22.55 Å; Cα contacts (8 Å, |Δi|>4): 703; chains: 4; bounding box: 48×54×63 Å

Nearest PDB structures (foldseek):
  7bwf-assembly1_C  TM=1.012E+00  e=5.262E-18  Staphylococcus aureus
  6l8f-assembly2_H  TM=1.004E+00  e=6.072E-17  Staphylococcus aureus subsp. aureus NCTC 8325
  7cua-assembly1_B  TM=9.080E-01  e=3.735E-15  Staphylococcus aureus subsp. aureus NCTC 8325
  4mmj-assembly1_A  TM=7.735E-01  e=4.315E-05  Escherichia coli BL21(DE3)
  4ml0-assembly1_D  TM=7.559E-01  e=6.349E-05  Escherichia coli B str. REL606

Secondary structure (DSSP, 8-state):
-EEEEEE-HHHHHHHHHHHHH-HHHHHHHHHHHHHHHHH-TTSSTT--EE--GGGTT-EEEESSSS-EEEEEEETTEEEEEESS---/-----TT--EEEEEHHHHHHTHHHHHHHHHHH--EEEEE-TTS--EEEEEHHHHHHHHHHHHHHSSHHHHHHHHHHHHHHHHT--EEEEEE-/--EEEEEPHHHHHHHHHHHHH-HHHHHHHHHHHHHHHHH-TTSSTT--EE--GGGTT-EEEESSSS-EEEEEEETTEEEEEESS---/----TT--EEEEEHHHHHHSHHHHHHHHHHH--EEEEE-TTS--EEEEEHHHHHHHHHHHHHHSSHHHHHHHHHHHHHHHTT--EEEEE--

InterPro domains:
  IPR007712 Toxin-antitoxin system, RelE/ParE toxin family [TIGR02385] (6-81)
  IPR009614 Toxin YoeB [PF06769] (8-88)
  IPR009614 Toxin YoeB [PTHR38039] (5-88)
  IPR009614 Toxin YoeB [TIGR02116] (8-88)
  IPR035093 Toxin-antitoxin system, RelE/ParE toxin domain superfamily [G3DSA:3.30.2310.20] (4-88)
  IPR035093 Toxin-antitoxin system, RelE/ParE toxin domain superfamily [SSF143011] (5-87)